Protein AF-A0A8E0WKT7-F1 (afdb_monomer_lite)

Organism: NCBI:txid1462938

Sequence (235 aa):
MLLDGYDEVAHLNMSNRNDFQDIIDEVSEYKNVIMSSRPNAVIEEMSSQFERKVENTGWDMEGIEKYINKNFENDKDKEFGVQLKSFLAVNNQIKEICEVPINTALICLVWEDKDIRDKFQKNNQEDFNISQLYNEVVIWLGKKYFQKFENERIVNITDGQILSTPELQFLQEIAFEALVNTGKLVTHQLIKAKLDDKNFKTLNIEKINKLGLLKAEGTGESIINLNHQFIHLTF

Secondary structure (DSSP, 8-state):
-EE--GGGTHHHHTTT-HHHHHHHHHHHTSS--EE---GGG--HHHHHT-S---------HHHHHHHHHHHT-STTTHHHHHHHHHHHHH-HHHHHHHTSHHHHHHHHHHHT-HHHHHHHHHS-TTT--HHHHHHHHHHHHHHHHHHHHS-GGGTT--HHHHHTSHHHHHHHHHHHHHHHHTTT-B-HHHHHHHHTSTTTTT--HHHHHTTSSEEE-SSSS-GGGS-EEESSTT-

Foldseek 3Di:
DEAEEVLLCLVVVVVPDVVVVVVVVVQLPDPDYHYDYDPVSQDPVNVVSDPDDDDDQADDPVRLLVVLCVLQVDPVRNVLSVVVNVLCVVQVQLVVVVSHPVSSVLCSVLSVPPVLVVVSVPDDSVPDDPVSSVLSSLLVLQVVLCPVPVHDPCPPQDSVNSCPDLLNVLVVVQQVVCCVPSVFKRALVNVVVSCPDPSNVPDDVVSSVSSVQKDFDDDDDDSSNTIIGGPDNVD

Radius of gyration: 21.04 Å; chains: 1; bounding box: 50×49×50 Å

Structure (mmCIF, N/CA/C/O backbone):
data_AF-A0A8E0WKT7-F1
#
_entry.id   AF-A0A8E0WKT7-F1
#
loop_
_atom_site.group_PDB
_atom_site.id
_atom_site.type_symbol
_atom_site.label_atom_id
_atom_site.label_alt_id
_atom_site.label_comp_id
_atom_site.label_asym_id
_atom_site.label_entity_id
_atom_site.label_seq_id
_atom_site.pdbx_PDB_ins_code
_atom_site.Cartn_x
_atom_site.Cartn_y
_atom_site.Cartn_z
_atom_site.occupancy
_atom_site.B_iso_or_equiv
_atom_site.auth_seq_id
_atom_site.auth_comp_id
_atom_site.auth_asym_id
_atom_site.auth_atom_id
_atom_site.pdbx_PDB_model_num
ATOM 1 N N . MET A 1 1 ? -10.432 -7.245 24.342 1.00 89.38 1 MET A N 1
ATOM 2 C CA . MET A 1 1 ? -10.244 -7.867 23.022 1.00 89.38 1 MET A CA 1
ATOM 3 C C . MET A 1 1 ? -10.008 -6.777 21.988 1.00 89.38 1 MET A C 1
ATOM 5 O O . MET A 1 1 ? -10.566 -5.697 22.147 1.00 89.38 1 MET A O 1
ATOM 9 N N . LEU A 1 2 ? -9.159 -7.035 20.992 1.00 92.00 2 LEU A N 1
ATOM 10 C CA . LEU A 1 2 ? -8.949 -6.150 19.846 1.00 92.00 2 LEU A CA 1
ATOM 11 C C . LEU A 1 2 ? -9.413 -6.897 18.593 1.00 92.00 2 LEU A C 1
ATOM 13 O O . LEU A 1 2 ? -8.890 -7.971 18.310 1.00 92.00 2 LEU A O 1
ATOM 17 N N . LEU A 1 3 ? -10.390 -6.335 17.892 1.00 91.00 3 LEU A N 1
ATOM 18 C CA . LEU A 1 3 ? -10.863 -6.798 16.595 1.00 91.00 3 LEU A CA 1
ATOM 19 C C . LEU A 1 3 ? -10.353 -5.824 15.535 1.00 91.00 3 LEU A C 1
ATOM 21 O O . LEU A 1 3 ? -10.640 -4.630 15.614 1.00 91.00 3 LEU A O 1
ATOM 25 N N . ASP A 1 4 ? -9.591 -6.320 14.569 1.00 90.75 4 ASP A N 1
ATOM 26 C CA . ASP A 1 4 ? -9.013 -5.494 13.512 1.00 90.75 4 ASP A CA 1
ATOM 27 C C . ASP A 1 4 ? -9.679 -5.813 12.169 1.00 90.75 4 ASP A C 1
ATOM 29 O O . ASP A 1 4 ? -9.693 -6.970 11.758 1.00 90.75 4 ASP A O 1
ATOM 33 N N . GLY A 1 5 ? -10.265 -4.807 11.516 1.00 89.06 5 GLY A N 1
ATOM 34 C CA . GLY A 1 5 ? -10.849 -4.934 10.179 1.00 89.06 5 GLY A CA 1
ATOM 35 C C . GLY A 1 5 ? -12.218 -5.619 10.133 1.00 89.06 5 GLY A C 1
ATOM 36 O O . GLY A 1 5 ? -12.432 -6.506 9.310 1.00 89.06 5 GLY A O 1
ATOM 37 N N . TYR A 1 6 ? -13.185 -5.206 10.963 1.00 89.62 6 TYR A N 1
ATOM 38 C CA . TYR A 1 6 ? -14.546 -5.778 10.932 1.00 89.62 6 TYR A CA 1
ATOM 39 C C . TYR A 1 6 ? -15.205 -5.712 9.541 1.00 89.62 6 TYR A C 1
ATOM 41 O O . TYR A 1 6 ? -15.952 -6.617 9.163 1.00 89.62 6 TYR A O 1
ATOM 49 N N . ASP A 1 7 ? -14.889 -4.695 8.731 1.00 86.19 7 ASP A N 1
ATOM 50 C CA . ASP A 1 7 ? -15.401 -4.569 7.363 1.00 86.19 7 ASP A CA 1
ATOM 51 C C . ASP A 1 7 ? -15.041 -5.744 6.442 1.00 86.19 7 ASP A C 1
ATOM 53 O O . ASP A 1 7 ? -15.718 -5.968 5.439 1.00 86.19 7 ASP A O 1
ATOM 57 N N . GLU A 1 8 ? -14.011 -6.518 6.780 1.00 82.50 8 GLU A N 1
ATOM 58 C CA . GLU A 1 8 ? -13.595 -7.701 6.020 1.00 82.50 8 GLU A CA 1
ATOM 59 C C . GLU A 1 8 ? -14.549 -8.883 6.198 1.00 82.50 8 GLU A C 1
ATOM 61 O O . GLU A 1 8 ? -14.690 -9.703 5.294 1.00 82.50 8 GLU A O 1
ATOM 66 N N . VAL A 1 9 ? -15.258 -8.937 7.326 1.00 82.50 9 VAL A N 1
ATOM 67 C CA . VAL A 1 9 ? -16.146 -10.049 7.704 1.00 82.50 9 VAL A CA 1
ATOM 68 C C . VAL A 1 9 ? -17.604 -9.628 7.875 1.00 82.50 9 VAL A C 1
ATOM 70 O O . VAL A 1 9 ? -18.470 -10.485 8.013 1.00 82.50 9 VAL A O 1
ATOM 73 N N . ALA A 1 10 ? -17.912 -8.330 7.794 1.00 81.38 10 ALA A N 1
ATOM 74 C CA . ALA A 1 10 ? -19.262 -7.793 7.989 1.00 81.38 10 ALA A CA 1
ATOM 75 C C . ALA A 1 10 ? -20.331 -8.459 7.098 1.00 81.38 10 ALA A C 1
ATOM 77 O O . ALA A 1 10 ? -21.470 -8.647 7.520 1.00 81.38 10 ALA A O 1
ATOM 78 N N . HIS A 1 11 ? -19.963 -8.878 5.883 1.00 77.88 11 HIS A N 1
ATOM 79 C CA . HIS A 1 11 ? -20.858 -9.576 4.956 1.00 77.88 11 HIS A CA 1
ATOM 80 C C . HIS A 1 11 ? -21.286 -10.971 5.450 1.00 77.88 11 HIS A C 1
ATOM 82 O O . HIS A 1 11 ? -22.361 -11.449 5.084 1.00 77.88 11 HIS A O 1
ATOM 88 N N . LEU A 1 12 ? -20.482 -11.619 6.300 1.00 76.56 12 LEU A N 1
ATOM 89 C CA . LEU A 1 12 ? -20.813 -12.921 6.883 1.00 76.56 12 LEU A CA 1
ATOM 90 C C . LEU A 1 12 ? -22.009 -12.813 7.829 1.00 76.56 12 LEU A C 1
ATOM 92 O O . LEU A 1 12 ? -22.841 -13.721 7.857 1.00 76.56 12 LEU A O 1
ATOM 96 N N . ASN A 1 13 ? -22.151 -11.666 8.497 1.00 66.50 13 ASN A N 1
ATOM 97 C CA . ASN A 1 13 ? -23.260 -11.377 9.399 1.00 66.50 13 ASN A CA 1
ATOM 98 C C . ASN A 1 13 ? -24.629 -11.384 8.682 1.00 66.50 13 ASN A C 1
ATOM 100 O O . ASN A 1 13 ? -25.653 -11.737 9.253 1.00 66.50 13 ASN A O 1
ATOM 104 N N . MET A 1 14 ? -24.654 -11.083 7.379 1.00 61.94 14 MET A N 1
ATOM 105 C CA . MET A 1 14 ? -25.886 -11.085 6.576 1.00 61.94 14 MET A CA 1
ATOM 106 C C . MET A 1 14 ? -26.269 -12.470 6.032 1.00 61.94 14 MET A C 1
ATOM 108 O O . MET A 1 14 ? -27.349 -12.636 5.468 1.00 61.94 14 MET A O 1
ATOM 112 N N . SER A 1 15 ? -25.387 -13.469 6.140 1.00 58.81 15 SER A N 1
ATOM 113 C CA . SER A 1 15 ? -25.484 -14.709 5.354 1.00 58.81 15 SER A CA 1
ATOM 114 C C . SER A 1 15 ? -26.175 -15.893 6.056 1.00 58.81 15 SER A C 1
ATOM 116 O O . SER A 1 15 ? -26.006 -17.034 5.631 1.00 58.81 15 SER A O 1
ATOM 118 N N . ASN A 1 16 ? -27.000 -15.650 7.087 1.00 55.06 16 ASN A N 1
ATOM 119 C CA . ASN A 1 16 ? -27.712 -16.680 7.877 1.00 55.06 16 ASN A CA 1
ATOM 120 C C . ASN A 1 16 ? -26.799 -17.793 8.442 1.00 55.06 16 ASN A C 1
ATOM 122 O O . ASN A 1 16 ? -27.262 -18.903 8.717 1.00 55.06 16 ASN A O 1
ATOM 126 N N . ARG A 1 17 ? -25.495 -17.533 8.600 1.00 61.53 17 ARG A N 1
ATOM 127 C CA . ARG A 1 17 ? -24.574 -18.462 9.263 1.00 61.53 17 ARG A CA 1
ATOM 128 C C . ARG A 1 17 ? -24.510 -18.126 10.747 1.00 61.53 17 ARG A C 1
ATOM 130 O O . ARG A 1 17 ? -23.857 -17.156 11.119 1.00 61.53 17 ARG A O 1
ATOM 137 N N . ASN A 1 18 ? -25.173 -18.941 11.562 1.00 66.00 18 ASN A N 1
ATOM 138 C CA . ASN A 1 18 ? -25.260 -18.747 13.012 1.00 66.00 18 ASN A CA 1
ATOM 139 C C . ASN A 1 18 ? -23.874 -18.644 13.678 1.00 66.00 18 ASN A C 1
ATOM 141 O O . ASN A 1 18 ? -23.681 -17.786 14.527 1.00 66.00 18 ASN A O 1
ATOM 145 N N . ASP A 1 19 ? -22.882 -19.399 13.194 1.00 77.69 19 ASP A N 1
ATOM 146 C CA . ASP A 1 19 ? -21.546 -19.463 13.798 1.00 77.69 19 ASP A CA 1
ATOM 147 C C . ASP A 1 19 ? -20.831 -18.099 13.911 1.00 77.69 19 ASP A C 1
ATOM 149 O O . ASP A 1 19 ? -20.091 -17.869 14.863 1.00 77.69 19 ASP A O 1
ATOM 153 N N . PHE A 1 20 ? -21.016 -17.181 12.949 1.00 80.94 20 PHE A N 1
ATOM 154 C CA . PHE A 1 20 ? -20.371 -15.859 13.018 1.00 80.94 20 PHE A CA 1
ATOM 155 C C . PHE A 1 20 ? -21.064 -14.943 14.029 1.00 80.94 20 PHE A C 1
ATOM 157 O O . PHE A 1 20 ? -20.391 -14.204 14.744 1.00 80.94 20 PHE A O 1
ATOM 164 N N . GLN A 1 21 ? -22.396 -15.006 14.099 1.00 79.31 21 GLN A N 1
ATOM 165 C CA . GLN A 1 21 ? -23.158 -14.254 15.090 1.00 79.31 21 GLN A CA 1
ATOM 166 C C . GLN A 1 21 ? -22.819 -14.739 16.502 1.00 79.31 21 GLN A C 1
ATOM 168 O O . GLN A 1 21 ? -22.559 -13.907 17.363 1.00 79.31 21 GLN A O 1
ATOM 173 N N . ASP A 1 22 ? -22.703 -16.055 16.702 1.00 84.44 22 ASP A N 1
ATOM 174 C CA . ASP A 1 22 ? -22.308 -16.643 17.985 1.00 84.44 22 ASP A CA 1
ATOM 175 C C . ASP A 1 22 ? -20.924 -16.135 18.436 1.00 84.44 22 ASP A C 1
ATOM 177 O O . ASP A 1 22 ? -20.742 -15.771 19.597 1.00 84.44 22 ASP A O 1
ATOM 181 N N . ILE A 1 23 ? -19.958 -16.036 17.509 1.00 86.19 23 ILE A N 1
ATOM 182 C CA . ILE A 1 23 ? -18.636 -15.457 17.800 1.00 86.19 23 ILE A CA 1
ATOM 183 C C . ILE A 1 23 ? -18.767 -13.990 18.209 1.00 86.19 23 ILE A C 1
ATOM 185 O O . ILE A 1 23 ? -18.163 -13.578 19.193 1.00 86.19 23 ILE A O 1
ATOM 189 N N . ILE A 1 24 ? -19.516 -13.183 17.457 1.00 85.00 24 ILE A N 1
ATOM 190 C CA . ILE A 1 24 ? -19.696 -11.763 17.781 1.00 85.00 24 ILE A CA 1
ATOM 191 C C . ILE A 1 24 ? -20.364 -11.593 19.147 1.00 85.00 24 ILE A C 1
ATOM 193 O O . ILE A 1 24 ? -19.915 -10.755 19.928 1.00 85.00 24 ILE A O 1
ATOM 197 N N . ASP A 1 25 ? -21.374 -12.403 19.455 1.00 85.44 25 ASP A N 1
ATOM 198 C CA . ASP A 1 25 ? -22.064 -12.383 20.743 1.00 85.44 25 ASP A CA 1
ATOM 199 C C . ASP A 1 25 ? -21.098 -12.727 21.886 1.00 85.44 25 ASP A C 1
ATOM 201 O O . ASP A 1 25 ? -21.034 -11.992 22.873 1.00 85.44 25 ASP A O 1
ATOM 205 N N . GLU A 1 26 ? -20.265 -13.761 21.722 1.00 88.06 26 GLU A N 1
ATOM 206 C CA . GLU A 1 26 ? -19.232 -14.130 22.701 1.00 88.06 26 GLU A CA 1
ATOM 207 C C . GLU A 1 26 ? -18.171 -13.026 22.859 1.00 88.06 26 GLU A C 1
ATOM 209 O O . GLU A 1 26 ? -17.750 -12.697 23.973 1.00 88.06 26 GLU A O 1
ATOM 214 N N . VAL A 1 27 ? -17.758 -12.386 21.759 1.00 88.25 27 VAL A N 1
ATOM 215 C CA . VAL A 1 27 ? -16.834 -11.245 21.811 1.00 88.25 27 VAL A CA 1
ATOM 216 C C . VAL A 1 27 ? -17.454 -10.059 22.558 1.00 88.25 27 VAL A C 1
ATOM 218 O O . VAL A 1 27 ? -16.756 -9.382 23.320 1.00 88.25 27 VAL A O 1
ATOM 221 N N . SER A 1 28 ? -18.754 -9.826 22.397 1.00 84.19 28 SER A N 1
ATOM 222 C CA . SER A 1 28 ? -19.483 -8.756 23.084 1.00 84.19 28 SER A CA 1
ATOM 223 C C . SER A 1 28 ? -19.598 -8.972 24.598 1.00 84.19 28 SER A C 1
ATOM 225 O O . SER A 1 28 ? -19.770 -8.000 25.336 1.00 84.19 28 SER A O 1
ATOM 227 N N . GLU A 1 29 ? -19.424 -10.200 25.100 1.00 88.44 29 GLU A N 1
ATOM 228 C CA . GLU A 1 29 ? -19.367 -10.464 26.547 1.00 88.44 29 GLU A CA 1
ATOM 229 C C . GLU A 1 29 ? -18.068 -9.959 27.204 1.00 88.44 29 GLU A C 1
ATOM 231 O O . GLU A 1 29 ? -17.996 -9.787 28.429 1.00 88.44 29 GLU A O 1
ATOM 236 N N . TYR A 1 30 ? -17.017 -9.680 26.422 1.00 91.56 30 TYR A N 1
ATOM 237 C CA . TYR A 1 30 ? -15.776 -9.151 26.978 1.00 91.56 30 TYR A CA 1
ATOM 238 C C . TYR A 1 30 ? -15.968 -7.726 27.498 1.00 91.56 30 TYR A C 1
ATOM 240 O O . TYR A 1 30 ? -16.363 -6.814 26.782 1.00 91.56 30 TYR A O 1
ATOM 248 N N . LYS A 1 31 ? -15.515 -7.490 28.735 1.00 90.75 31 LYS A N 1
ATOM 249 C CA . LYS A 1 31 ? -15.606 -6.182 29.410 1.00 90.75 31 LYS A CA 1
ATOM 250 C C . LYS A 1 31 ? -15.088 -4.997 28.582 1.00 90.75 31 LYS A C 1
ATOM 252 O O . LYS A 1 31 ? -15.590 -3.891 28.725 1.00 90.75 31 LYS A O 1
ATOM 257 N N . ASN A 1 32 ? -14.028 -5.206 27.803 1.00 93.75 32 ASN A N 1
ATOM 258 C CA . ASN A 1 32 ? -13.443 -4.169 26.959 1.00 93.75 32 ASN A CA 1
ATOM 259 C C . ASN A 1 32 ? -13.175 -4.746 25.570 1.00 93.75 32 ASN A C 1
ATOM 261 O O . ASN A 1 32 ? -12.303 -5.613 25.423 1.00 93.75 32 ASN A O 1
ATOM 265 N N . VAL A 1 33 ? -13.871 -4.226 24.564 1.00 93.62 33 VAL A N 1
ATOM 266 C CA . VAL A 1 33 ? -13.672 -4.549 23.149 1.00 93.62 33 VAL A CA 1
ATOM 267 C C . VAL A 1 33 ? -13.301 -3.271 22.409 1.00 93.62 33 VAL A C 1
ATOM 269 O O . VAL A 1 33 ? -13.956 -2.243 22.559 1.00 93.62 33 VAL A O 1
ATOM 272 N N . ILE A 1 34 ? -12.228 -3.332 21.627 1.00 94.62 34 ILE A N 1
ATOM 273 C CA . ILE A 1 34 ? -11.870 -2.297 20.657 1.00 94.62 34 ILE A CA 1
ATOM 274 C C . ILE A 1 34 ? -12.005 -2.935 19.285 1.00 94.62 34 ILE A C 1
ATOM 276 O O . ILE A 1 34 ? -11.426 -3.993 19.054 1.00 94.62 34 ILE A O 1
ATOM 280 N N . MET A 1 35 ? -12.760 -2.298 18.397 1.00 93.50 35 MET A N 1
ATOM 281 C CA . MET A 1 35 ? -12.988 -2.776 17.041 1.00 93.50 35 MET A CA 1
ATOM 282 C C . MET A 1 35 ? -12.618 -1.686 16.041 1.00 93.50 35 MET A C 1
ATOM 284 O O . MET A 1 35 ? -13.089 -0.554 16.163 1.00 93.50 35 MET A O 1
ATOM 288 N N . SER A 1 36 ? -11.781 -2.023 15.061 1.00 94.88 36 SER A N 1
ATOM 289 C CA . SER A 1 36 ? -11.526 -1.175 13.897 1.00 94.88 36 SER A CA 1
ATOM 290 C C . SER A 1 36 ? -12.411 -1.626 12.727 1.00 94.88 36 SER A C 1
ATOM 292 O O . SER A 1 36 ? -12.717 -2.810 12.567 1.00 94.88 36 SER A O 1
ATOM 294 N N . SER A 1 37 ? -12.871 -0.673 11.919 1.00 92.44 37 SER A N 1
ATOM 295 C CA . SER A 1 37 ? -13.662 -0.940 10.718 1.00 92.44 37 SER A CA 1
ATOM 296 C C . SER A 1 37 ? -13.609 0.257 9.783 1.00 92.44 37 SER A C 1
ATOM 298 O O . SER A 1 37 ? -13.512 1.401 10.236 1.00 92.44 37 SER A O 1
ATOM 300 N N . ARG A 1 38 ? -13.775 0.020 8.480 1.00 89.56 38 ARG A N 1
ATOM 301 C CA . ARG A 1 38 ? -14.131 1.098 7.546 1.00 89.56 38 ARG A CA 1
ATOM 302 C C . ARG A 1 38 ? -15.529 1.661 7.856 1.00 89.56 38 ARG A C 1
ATOM 304 O O . ARG A 1 38 ? -16.415 0.876 8.215 1.00 89.56 38 ARG A O 1
ATOM 311 N N . PRO A 1 39 ? -15.768 2.973 7.640 1.00 87.81 39 PRO A N 1
ATOM 312 C CA . PRO A 1 39 ? -17.049 3.615 7.956 1.00 87.81 39 PRO A CA 1
ATOM 313 C C . PRO A 1 39 ? -18.260 2.959 7.281 1.00 87.81 39 PRO A C 1
ATOM 315 O O . PRO A 1 39 ? -19.301 2.792 7.903 1.00 87.81 39 PRO A O 1
ATOM 318 N N . ASN A 1 40 ? -18.106 2.517 6.030 1.00 85.50 40 ASN A N 1
ATOM 319 C CA . ASN A 1 40 ? -19.215 2.007 5.216 1.00 85.50 40 ASN A CA 1
ATOM 320 C C . ASN A 1 40 ? -19.691 0.594 5.593 1.00 85.50 40 ASN A C 1
ATOM 322 O O . ASN A 1 40 ? -20.695 0.141 5.054 1.00 85.50 40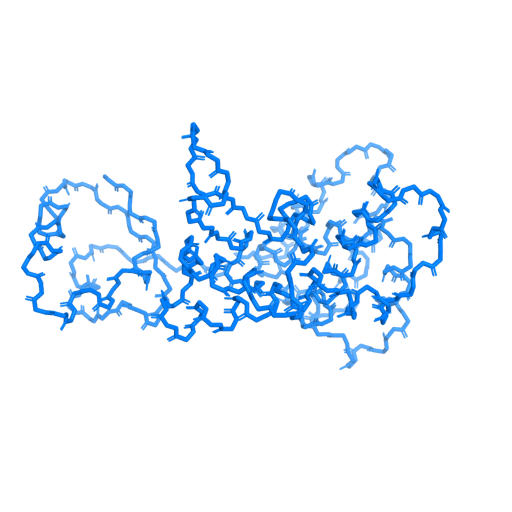 ASN A O 1
ATOM 326 N N . ALA A 1 41 ? -18.969 -0.121 6.459 1.00 85.75 41 ALA A N 1
ATOM 327 C CA . ALA A 1 41 ? -19.317 -1.494 6.830 1.00 85.75 41 ALA A CA 1
ATOM 328 C C . ALA A 1 41 ? -20.027 -1.605 8.185 1.00 85.75 41 ALA A C 1
ATOM 330 O O . ALA A 1 41 ? -20.586 -2.655 8.502 1.00 85.75 41 ALA A O 1
ATOM 331 N N . VAL A 1 42 ? -19.995 -0.547 9.000 1.00 85.62 42 VAL A N 1
ATOM 332 C CA . VAL A 1 42 ? -20.604 -0.563 10.332 1.00 85.62 42 VAL A CA 1
ATOM 333 C C . VAL A 1 42 ? -22.054 -0.107 10.222 1.00 85.62 42 VAL A C 1
ATOM 335 O O . VAL A 1 42 ? -22.329 1.077 10.045 1.00 85.62 42 VAL A O 1
ATOM 338 N N . ILE A 1 43 ? -22.981 -1.053 10.352 1.00 85.75 43 ILE A N 1
ATOM 339 C CA . ILE A 1 43 ? -24.417 -0.766 10.460 1.00 85.75 43 ILE A CA 1
ATOM 340 C C . ILE A 1 43 ? -24.766 -0.190 11.838 1.00 85.75 43 ILE A C 1
ATOM 342 O O . ILE A 1 43 ? -24.013 -0.347 12.806 1.00 85.75 43 ILE A O 1
ATOM 346 N N . GLU A 1 44 ? -25.913 0.481 11.933 1.00 85.94 44 GLU A N 1
ATOM 347 C CA . GLU A 1 44 ? -26.337 1.170 13.154 1.00 85.94 44 GLU A CA 1
ATOM 348 C C . GLU A 1 44 ? -26.478 0.211 14.344 1.00 85.94 44 GLU A C 1
ATOM 350 O O . GLU A 1 44 ? -26.013 0.552 15.437 1.00 85.94 44 GLU A O 1
ATOM 355 N N . GLU A 1 45 ? -27.003 -1.007 14.138 1.00 85.12 45 GLU A N 1
ATOM 356 C CA . GLU A 1 45 ? -27.143 -1.986 15.223 1.00 85.12 45 GLU A CA 1
ATOM 357 C C . GLU A 1 45 ? -25.784 -2.343 15.832 1.00 85.12 45 GLU A C 1
ATOM 359 O O . GLU A 1 45 ? -25.622 -2.287 17.050 1.00 85.12 45 GLU A O 1
ATOM 364 N N . MET A 1 46 ? -24.781 -2.627 14.996 1.00 85.88 46 MET A N 1
ATOM 365 C CA . MET A 1 46 ? -23.414 -2.904 15.448 1.00 85.88 46 MET A CA 1
ATOM 366 C C . MET A 1 46 ? -22.802 -1.685 16.149 1.00 85.88 46 MET A C 1
ATOM 368 O O . MET A 1 46 ? -22.232 -1.792 17.231 1.00 85.88 46 MET A O 1
ATOM 372 N N . SER A 1 47 ? -22.966 -0.495 15.563 1.00 87.56 47 SER A N 1
ATOM 373 C CA . SER A 1 47 ? -22.446 0.757 16.123 1.00 87.56 47 SER A CA 1
ATOM 374 C C . SER A 1 47 ? -23.024 1.072 17.507 1.00 87.56 47 SER A C 1
ATOM 376 O O . SER A 1 47 ? -22.351 1.689 18.334 1.00 87.56 47 SER A O 1
ATOM 378 N N . SER A 1 48 ? -24.277 0.682 17.761 1.00 88.62 48 SER A N 1
ATOM 379 C CA . SER A 1 48 ? -24.983 0.948 19.020 1.00 88.62 48 SER A CA 1
ATOM 380 C C . SER A 1 48 ? -24.473 0.121 20.207 1.00 88.62 48 SER A C 1
ATOM 382 O O . SER A 1 48 ? -24.689 0.513 21.352 1.00 88.62 48 SER A O 1
ATOM 384 N N . GLN A 1 49 ? -23.745 -0.970 19.948 1.00 88.12 49 GLN A N 1
ATOM 385 C CA . GLN A 1 49 ? -23.174 -1.839 20.985 1.00 88.12 49 GLN A CA 1
ATOM 386 C C . GLN A 1 49 ? -21.940 -1.227 21.667 1.00 88.12 49 GLN A C 1
ATOM 388 O O . GLN A 1 49 ? -21.540 -1.667 22.743 1.00 88.12 49 GLN A O 1
ATOM 393 N N . PHE A 1 50 ? -21.333 -0.197 21.068 1.00 91.06 50 PHE A N 1
ATOM 394 C CA . PHE A 1 50 ? -20.114 0.424 21.579 1.00 91.06 50 PHE A CA 1
ATOM 395 C C . PHE A 1 50 ? -20.414 1.723 22.331 1.00 91.06 50 PHE A C 1
ATOM 397 O O . PHE A 1 50 ? -20.991 2.660 21.781 1.00 91.06 50 PHE A O 1
ATOM 404 N N . GLU A 1 51 ? -19.930 1.817 23.576 1.00 94.25 51 GLU A N 1
ATOM 405 C CA . GLU A 1 51 ? -20.038 3.028 24.409 1.00 94.25 51 GLU A CA 1
ATOM 406 C C . GLU A 1 51 ? -19.340 4.238 23.764 1.00 94.25 51 GLU A C 1
ATOM 408 O O . GLU A 1 51 ? -19.762 5.383 23.929 1.00 94.25 51 GLU A O 1
ATOM 413 N N . ARG A 1 52 ? -18.244 3.995 23.035 1.00 94.12 52 ARG A N 1
ATOM 414 C CA . ARG A 1 52 ? -17.398 5.041 22.457 1.00 94.12 52 ARG A CA 1
ATOM 415 C C . ARG A 1 52 ? -17.134 4.781 20.989 1.00 94.12 52 ARG A C 1
ATOM 417 O O . ARG A 1 52 ? -16.845 3.659 20.588 1.00 94.12 52 ARG A O 1
ATOM 424 N N . LYS A 1 53 ? -17.162 5.863 20.216 1.00 94.19 53 LYS A N 1
ATOM 425 C CA . LYS A 1 53 ? -16.868 5.879 18.785 1.00 94.19 53 LYS A CA 1
ATOM 426 C C . LYS A 1 53 ? -15.737 6.866 18.566 1.00 94.19 53 LYS A C 1
ATOM 428 O O . LYS A 1 53 ? -15.824 8.011 19.004 1.00 94.19 53 LYS A O 1
ATOM 433 N N . VAL A 1 54 ? -14.663 6.394 17.953 1.00 94.75 54 VAL A N 1
ATOM 434 C CA . VAL A 1 54 ? -13.483 7.201 17.651 1.00 94.75 54 VAL A CA 1
ATOM 435 C C . VAL A 1 54 ? -13.247 7.098 16.160 1.00 94.75 54 VAL A C 1
ATOM 437 O O . VAL A 1 54 ? -13.139 5.997 15.625 1.00 94.75 54 VAL A O 1
ATOM 440 N N . GLU A 1 55 ? -13.178 8.244 15.502 1.00 93.38 55 GLU A N 1
ATOM 441 C CA . GLU A 1 55 ? -12.820 8.330 14.096 1.00 93.38 55 GLU A CA 1
ATOM 442 C C . GLU A 1 55 ? -11.327 8.636 13.976 1.00 93.38 55 GLU A C 1
ATOM 444 O O . GLU A 1 55 ? -10.811 9.540 14.634 1.00 93.38 55 GLU A O 1
ATOM 449 N N . ASN A 1 56 ? -10.627 7.863 13.147 1.00 92.44 56 ASN A N 1
ATOM 450 C CA . ASN A 1 56 ? -9.253 8.166 12.775 1.00 92.44 56 ASN A CA 1
ATOM 451 C C . ASN A 1 56 ? -9.269 9.035 11.515 1.00 92.44 56 ASN A C 1
ATOM 453 O O . ASN A 1 56 ? -9.500 8.529 10.419 1.00 92.44 56 ASN A O 1
ATOM 457 N N . THR A 1 57 ? -9.008 10.328 11.683 1.00 92.12 57 THR A N 1
ATOM 458 C CA . THR A 1 57 ? -9.009 11.318 10.597 1.00 92.12 57 THR A CA 1
ATOM 459 C C . THR A 1 57 ? -7.657 11.445 9.889 1.00 92.12 57 THR A C 1
ATOM 461 O O . THR A 1 57 ? -7.490 12.332 9.063 1.00 92.12 57 THR A O 1
ATOM 464 N N . GLY A 1 58 ? -6.682 10.585 10.205 1.00 94.12 58 GLY A N 1
ATOM 465 C CA . GLY A 1 58 ? -5.341 10.653 9.632 1.00 94.12 58 GLY A CA 1
ATOM 466 C C . GLY A 1 58 ? -4.409 11.601 10.386 1.00 94.12 58 GLY A C 1
ATOM 467 O O . GLY A 1 58 ? -4.527 11.792 11.598 1.00 94.12 58 GLY A O 1
ATOM 468 N N . TRP A 1 59 ? -3.412 12.122 9.681 1.00 94.94 59 TRP A N 1
ATOM 469 C CA . TRP A 1 59 ? -2.392 13.007 10.224 1.00 94.94 59 TRP A CA 1
ATOM 470 C C . TRP A 1 59 ? -2.737 14.463 9.981 1.00 94.94 59 TRP A C 1
ATOM 472 O O . TRP A 1 59 ? -3.170 14.844 8.899 1.00 94.94 59 TRP A O 1
ATOM 482 N N . ASP A 1 60 ? -2.442 15.283 10.980 1.00 94.81 60 ASP A N 1
ATOM 483 C CA . ASP A 1 60 ? -2.292 16.711 10.779 1.00 94.81 60 ASP A CA 1
ATOM 484 C C . ASP A 1 60 ? -0.899 17.036 10.210 1.00 94.81 60 ASP A C 1
ATOM 486 O O . ASP A 1 60 ? -0.034 16.174 10.013 1.00 94.81 60 ASP A O 1
ATOM 4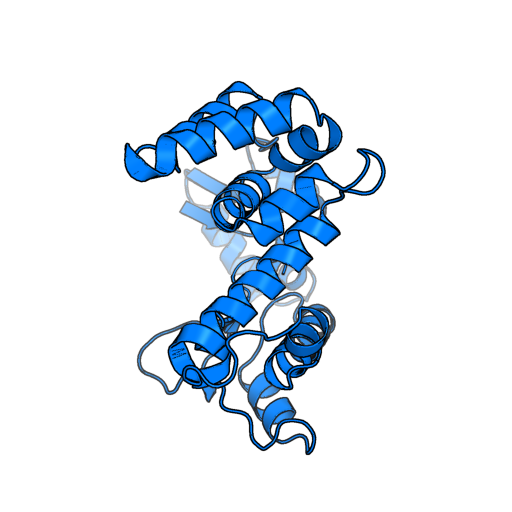90 N N . MET A 1 61 ? -0.667 18.322 9.944 1.00 92.12 61 MET A N 1
ATOM 491 C CA . MET A 1 61 ? 0.603 18.797 9.391 1.00 92.12 61 MET A CA 1
ATOM 492 C C . MET A 1 61 ? 1.800 18.441 10.280 1.00 92.12 61 MET A C 1
ATOM 494 O O . MET A 1 61 ? 2.851 18.057 9.766 1.00 92.12 61 MET A O 1
ATOM 498 N N . GLU A 1 62 ? 1.642 18.537 11.602 1.00 95.75 62 GLU A N 1
ATOM 499 C CA . GLU A 1 62 ? 2.698 18.178 12.549 1.00 95.75 62 GLU A CA 1
ATOM 500 C C . GLU A 1 62 ? 2.999 16.673 12.489 1.00 95.75 62 GLU A C 1
ATOM 502 O O . GLU A 1 62 ? 4.166 16.274 12.472 1.00 95.75 62 GLU A O 1
ATOM 507 N N . GLY A 1 63 ? 1.966 15.833 12.387 1.00 96.56 63 GLY A N 1
ATOM 508 C CA . GLY A 1 63 ? 2.075 14.388 12.214 1.00 96.56 63 GLY A CA 1
ATOM 509 C C . GLY A 1 63 ? 2.841 13.998 10.951 1.00 96.56 63 GLY A C 1
ATOM 510 O O . GLY A 1 63 ? 3.767 13.183 11.034 1.00 96.56 63 GLY A O 1
ATOM 511 N N . ILE A 1 64 ? 2.527 14.632 9.815 1.00 97.19 64 ILE A N 1
ATOM 512 C CA . ILE A 1 64 ? 3.249 14.447 8.544 1.00 97.19 64 ILE A CA 1
ATOM 513 C C . ILE A 1 64 ? 4.725 14.803 8.707 1.00 97.19 64 ILE A C 1
ATOM 515 O O . ILE A 1 64 ? 5.600 13.982 8.417 1.00 97.19 64 ILE A O 1
ATOM 519 N N . GLU A 1 65 ? 5.030 15.995 9.221 1.00 96.75 65 GLU A N 1
ATOM 520 C CA . GLU A 1 65 ? 6.419 16.424 9.400 1.00 96.75 65 GLU A CA 1
ATOM 521 C C . GLU A 1 65 ? 7.187 15.517 10.362 1.00 96.75 65 GLU A C 1
ATOM 523 O O . GLU A 1 65 ? 8.339 15.154 10.096 1.00 96.75 65 GLU A O 1
ATOM 528 N N . LYS A 1 66 ? 6.553 15.115 11.468 1.00 97.31 66 LYS A N 1
ATOM 529 C CA . LYS A 1 66 ? 7.140 14.213 12.459 1.00 97.31 66 LYS A CA 1
ATOM 530 C C . LYS A 1 66 ? 7.472 12.858 11.851 1.00 97.31 66 LYS A C 1
ATOM 532 O O . LYS A 1 66 ? 8.551 12.329 12.124 1.00 97.31 66 LYS A O 1
ATOM 537 N N . TYR A 1 67 ? 6.585 12.307 11.027 1.00 97.69 67 TYR A N 1
ATOM 538 C CA . TYR A 1 67 ? 6.863 11.049 10.349 1.00 97.69 67 TYR A CA 1
ATOM 539 C C . TYR A 1 67 ? 7.987 11.188 9.327 1.00 97.69 67 TYR A C 1
ATOM 541 O O . TYR A 1 67 ? 8.900 10.371 9.348 1.00 97.69 67 TYR A O 1
ATOM 549 N N . ILE A 1 68 ? 7.977 12.231 8.488 1.00 97.69 68 ILE A N 1
ATOM 550 C CA . ILE A 1 68 ? 9.044 12.464 7.499 1.00 97.69 68 ILE A CA 1
ATOM 551 C C . ILE A 1 68 ? 10.402 12.577 8.200 1.00 97.69 68 ILE A C 1
ATOM 553 O O . ILE A 1 68 ? 11.368 11.936 7.790 1.00 97.69 68 ILE A O 1
ATOM 557 N N . ASN A 1 69 ? 10.476 13.344 9.292 1.00 96.56 69 ASN A N 1
ATOM 558 C CA . ASN A 1 69 ? 11.706 13.485 10.073 1.00 96.56 69 ASN A CA 1
ATOM 559 C C . ASN A 1 69 ? 12.177 12.146 10.653 1.00 96.56 69 ASN A C 1
ATOM 561 O O . ASN A 1 69 ? 13.375 11.885 10.669 1.00 96.56 69 ASN A O 1
ATOM 565 N N . LYS A 1 70 ? 11.245 11.307 11.122 1.00 96.56 70 LYS A N 1
ATOM 566 C CA . LYS A 1 70 ? 11.560 9.974 11.643 1.00 96.56 70 LYS A CA 1
ATOM 567 C C . LYS A 1 70 ? 12.004 9.015 10.535 1.00 96.56 70 LYS A C 1
ATOM 569 O O . LYS A 1 70 ? 12.936 8.251 10.739 1.00 96.56 70 LYS A O 1
ATOM 574 N N . ASN A 1 71 ? 11.358 9.049 9.370 1.00 96.31 71 ASN A N 1
ATOM 575 C CA . ASN A 1 71 ? 11.708 8.193 8.237 1.00 96.31 71 ASN A CA 1
ATOM 576 C C . ASN A 1 71 ? 13.120 8.498 7.712 1.00 96.31 71 ASN A C 1
ATOM 578 O O . ASN A 1 71 ? 13.857 7.586 7.358 1.00 96.31 71 ASN A O 1
ATOM 582 N N . PHE A 1 72 ? 13.506 9.776 7.710 1.00 96.56 72 PHE A N 1
ATOM 583 C CA . PHE A 1 72 ? 14.812 10.255 7.253 1.00 96.56 72 PHE A CA 1
ATOM 584 C C . PHE A 1 72 ? 15.712 10.706 8.414 1.00 96.56 72 PHE A C 1
ATOM 586 O O . PHE A 1 72 ? 16.411 11.716 8.316 1.00 96.56 72 PHE A O 1
ATOM 593 N N . GLU A 1 73 ? 15.678 9.982 9.537 1.00 93.50 73 GLU A N 1
ATOM 594 C CA . GLU A 1 73 ? 16.427 10.356 10.747 1.00 93.50 73 GLU A CA 1
ATOM 595 C C . GLU A 1 73 ? 17.949 10.207 10.591 1.00 93.50 73 GLU A C 1
ATOM 597 O O . GLU A 1 73 ? 18.713 10.910 11.253 1.00 93.50 73 GLU A O 1
ATOM 602 N N . ASN A 1 74 ? 18.395 9.322 9.694 1.00 91.94 74 ASN A N 1
ATOM 603 C CA . ASN A 1 74 ? 19.811 9.107 9.411 1.00 91.94 74 ASN A CA 1
ATOM 604 C C . ASN A 1 74 ? 20.418 10.315 8.685 1.00 91.94 74 ASN A C 1
ATOM 606 O O . ASN A 1 74 ? 19.858 10.801 7.703 1.00 91.94 74 ASN A O 1
ATOM 610 N N . ASP A 1 75 ? 21.629 10.726 9.075 1.00 83.69 75 ASP A N 1
ATOM 611 C CA . ASP A 1 75 ? 22.302 11.898 8.489 1.00 83.69 75 ASP A CA 1
ATOM 612 C C . ASP A 1 75 ? 22.446 11.828 6.960 1.00 83.69 75 ASP A C 1
ATOM 614 O O . ASP A 1 75 ? 22.326 12.848 6.285 1.00 83.69 75 ASP A O 1
ATOM 618 N N . LYS A 1 76 ? 22.649 10.625 6.406 1.00 89.75 76 LYS A N 1
ATOM 619 C CA . LYS A 1 76 ? 22.758 10.394 4.956 1.00 89.75 76 LYS A CA 1
ATOM 620 C C . LYS A 1 76 ? 21.455 10.639 4.180 1.00 89.75 76 LYS A C 1
ATOM 622 O O . LYS A 1 76 ? 21.524 10.949 2.997 1.00 89.75 76 LYS A O 1
ATOM 627 N N . ASP A 1 77 ? 20.302 10.531 4.840 1.00 90.69 77 ASP A N 1
ATOM 628 C CA . ASP A 1 77 ? 18.981 10.611 4.204 1.00 90.69 77 ASP A CA 1
ATOM 629 C C . ASP A 1 77 ? 18.236 11.899 4.605 1.00 90.69 77 ASP A C 1
ATOM 631 O O . ASP A 1 77 ? 17.222 12.262 4.012 1.00 90.69 77 ASP A O 1
ATOM 635 N N . LYS A 1 78 ? 18.761 12.641 5.587 1.00 93.12 78 LYS A N 1
ATOM 636 C CA . LYS A 1 78 ? 18.153 13.852 6.156 1.00 93.12 78 LYS A CA 1
ATOM 637 C C . LYS A 1 78 ? 17.823 14.921 5.114 1.00 93.12 78 LYS A C 1
ATOM 639 O O . LYS A 1 78 ? 16.823 15.628 5.250 1.00 93.12 78 LYS A O 1
ATOM 644 N N . GLU A 1 79 ? 18.639 15.038 4.066 1.00 94.75 79 GLU A N 1
ATOM 645 C CA . GLU A 1 79 ? 18.385 15.967 2.961 1.00 94.75 79 GLU A CA 1
ATOM 646 C C . GLU A 1 79 ? 17.090 15.619 2.210 1.00 94.75 79 GLU A C 1
ATOM 648 O O . GLU A 1 79 ? 16.313 16.520 1.893 1.00 94.75 79 GLU A O 1
ATOM 653 N N . PHE A 1 80 ? 16.791 14.330 2.011 1.00 96.00 80 PHE A N 1
ATOM 654 C CA . PHE A 1 80 ? 15.539 13.886 1.392 1.00 96.00 80 PHE A CA 1
ATOM 655 C C . PHE A 1 80 ? 14.324 14.328 2.204 1.00 96.00 80 PHE A C 1
ATOM 657 O O . PHE A 1 80 ? 13.362 14.841 1.631 1.00 96.00 80 PHE A O 1
ATOM 664 N N . GLY A 1 81 ? 14.396 14.228 3.534 1.00 96.12 81 GLY A N 1
ATOM 665 C CA . GLY A 1 81 ? 13.341 14.714 4.422 1.00 96.12 81 GLY A CA 1
ATOM 666 C C . GLY A 1 81 ? 13.132 16.228 4.336 1.00 96.12 81 GLY A C 1
ATOM 667 O O . GLY A 1 81 ? 11.993 16.696 4.334 1.00 96.12 81 GLY A O 1
ATOM 668 N N . VAL A 1 82 ? 14.209 17.013 4.220 1.00 95.50 82 VAL A N 1
ATOM 669 C CA . VAL A 1 82 ? 14.110 18.469 4.006 1.00 95.50 82 VAL A CA 1
ATOM 670 C C . VAL A 1 82 ? 13.462 18.772 2.655 1.00 95.50 82 VAL A C 1
ATOM 672 O O . VAL A 1 82 ? 12.497 19.533 2.606 1.00 95.50 82 VAL A O 1
ATOM 675 N N . GLN A 1 83 ? 13.937 18.137 1.580 1.00 95.44 83 GLN A N 1
ATOM 676 C CA . GLN A 1 83 ? 13.407 18.330 0.228 1.00 95.44 83 GLN A CA 1
ATOM 677 C C . GLN A 1 83 ? 11.924 17.949 0.127 1.00 95.44 83 GLN A C 1
ATOM 679 O O . GLN A 1 83 ? 11.147 18.700 -0.461 1.00 95.44 83 GLN A O 1
ATOM 684 N N . LEU A 1 84 ? 11.516 16.822 0.724 1.00 95.69 84 LEU A N 1
ATOM 685 C CA . LEU A 1 84 ? 10.122 16.375 0.723 1.00 95.69 84 LEU A CA 1
ATOM 686 C C . LEU A 1 84 ? 9.220 17.373 1.451 1.00 95.69 84 LEU A C 1
ATOM 688 O O . LEU A 1 84 ? 8.175 17.747 0.927 1.00 95.69 84 LEU A O 1
ATOM 692 N N . LYS A 1 85 ? 9.630 17.870 2.624 1.00 95.31 85 LYS A N 1
ATOM 693 C CA . LYS A 1 85 ? 8.850 18.892 3.341 1.00 95.31 85 LYS A CA 1
ATOM 694 C C . LYS A 1 85 ? 8.724 20.183 2.538 1.00 95.31 85 LYS A C 1
ATOM 696 O O . LYS A 1 85 ? 7.628 20.728 2.444 1.00 95.31 85 LYS A O 1
ATOM 701 N N . SER A 1 86 ? 9.812 20.652 1.921 1.00 93.81 86 SER A N 1
ATOM 702 C CA . SER A 1 86 ? 9.770 21.826 1.039 1.00 93.81 86 SER A CA 1
ATOM 703 C C . SER A 1 86 ? 8.842 21.613 -0.157 1.00 93.81 86 SER A C 1
ATOM 705 O O . SER A 1 86 ? 8.104 22.523 -0.523 1.00 93.81 86 SER A O 1
ATOM 707 N N . PHE A 1 87 ? 8.832 20.408 -0.729 1.00 91.75 87 PHE A N 1
ATOM 708 C CA . PHE A 1 87 ? 7.907 20.039 -1.794 1.00 91.75 87 PHE A CA 1
ATOM 709 C C . PHE A 1 87 ? 6.448 20.048 -1.317 1.00 91.75 87 PHE A C 1
ATOM 711 O O . PHE A 1 87 ? 5.610 20.677 -1.957 1.00 91.75 87 PHE A O 1
ATOM 718 N N . LEU A 1 88 ? 6.126 19.427 -0.181 1.00 92.31 88 LEU A N 1
ATOM 719 C CA . LEU A 1 88 ? 4.754 19.408 0.346 1.00 92.31 88 LEU A CA 1
ATOM 720 C C . LEU A 1 88 ? 4.261 20.802 0.764 1.00 92.31 88 LEU A C 1
ATOM 722 O O . LEU A 1 88 ? 3.071 21.082 0.666 1.00 92.31 88 LEU A O 1
ATOM 726 N N . ALA A 1 89 ? 5.160 21.697 1.187 1.00 91.19 89 ALA A N 1
ATOM 727 C CA . ALA A 1 89 ? 4.810 23.066 1.566 1.00 91.19 89 ALA A CA 1
ATOM 728 C C . ALA A 1 89 ? 4.287 23.911 0.394 1.00 91.19 89 ALA A C 1
ATOM 730 O O . ALA A 1 89 ? 3.523 24.848 0.621 1.00 91.19 89 ALA A O 1
ATOM 731 N N . VAL A 1 90 ? 4.695 23.595 -0.839 1.00 88.69 90 VAL A N 1
ATOM 732 C CA . VAL A 1 90 ? 4.236 24.304 -2.042 1.00 88.69 90 VAL A CA 1
ATOM 733 C C . VAL A 1 90 ? 3.186 23.522 -2.830 1.00 88.69 90 VAL A C 1
ATOM 735 O O . VAL A 1 90 ? 2.534 24.116 -3.678 1.00 88.69 90 VAL A O 1
ATOM 738 N N . ASN A 1 91 ? 2.969 22.233 -2.536 1.00 87.25 91 ASN A N 1
ATOM 739 C CA . ASN A 1 91 ? 2.035 21.350 -3.246 1.00 87.25 91 ASN A CA 1
ATOM 740 C C . ASN A 1 91 ? 0.900 20.862 -2.325 1.00 87.25 91 ASN A C 1
ATOM 742 O O . ASN A 1 91 ? 0.907 19.719 -1.859 1.00 87.25 91 ASN A O 1
ATOM 746 N N . ASN A 1 92 ? -0.092 21.726 -2.081 1.00 86.38 92 ASN A N 1
ATOM 747 C CA . ASN A 1 92 ? -1.171 21.479 -1.111 1.00 86.38 92 ASN A CA 1
ATOM 748 C C . ASN A 1 92 ? -1.987 20.211 -1.393 1.00 86.38 92 ASN A C 1
ATOM 750 O O . ASN A 1 92 ? -2.230 19.444 -0.472 1.00 86.38 92 ASN A O 1
ATOM 754 N N . GLN A 1 93 ? -2.334 19.931 -2.651 1.00 84.44 93 GLN A N 1
ATOM 755 C CA . GLN A 1 93 ? -3.090 18.722 -3.009 1.00 84.44 93 GLN A CA 1
ATOM 756 C C . GLN A 1 93 ? -2.376 17.433 -2.566 1.00 84.44 93 GLN A C 1
ATOM 758 O O . GLN A 1 93 ? -2.992 16.444 -2.183 1.00 84.44 93 GLN A O 1
ATOM 763 N N . ILE A 1 94 ? -1.047 17.438 -2.599 1.00 86.31 94 ILE A N 1
ATOM 764 C CA . ILE A 1 94 ? -0.227 16.258 -2.293 1.00 86.31 94 ILE A CA 1
ATOM 765 C C . ILE A 1 94 ? -0.010 16.142 -0.804 1.00 86.31 94 ILE A C 1
ATOM 767 O O . ILE A 1 94 ? -0.000 15.049 -0.245 1.00 86.31 94 ILE A O 1
ATOM 771 N N . LYS A 1 95 ? 0.103 17.296 -0.158 1.00 89.75 95 LYS A N 1
ATOM 772 C CA . LYS A 1 95 ? 0.064 17.402 1.286 1.00 89.75 95 LYS A CA 1
ATOM 773 C C . LYS A 1 95 ? -1.247 16.844 1.852 1.00 89.75 95 LYS A C 1
ATOM 775 O O . LYS A 1 95 ? -1.173 16.069 2.796 1.00 89.75 95 LYS A O 1
ATOM 780 N N . GLU A 1 96 ? -2.393 17.148 1.242 1.00 90.69 96 GLU A N 1
ATOM 781 C CA . GLU A 1 96 ? -3.701 16.581 1.614 1.00 90.69 96 GLU A CA 1
ATOM 782 C C . GLU A 1 96 ? -3.733 15.056 1.419 1.00 90.69 96 GLU A C 1
ATOM 784 O O . GLU A 1 96 ? -4.156 14.318 2.303 1.00 90.69 96 GLU A O 1
ATOM 789 N N . ILE A 1 97 ? -3.190 14.538 0.309 1.00 90.69 97 ILE A N 1
ATOM 790 C CA . ILE A 1 97 ? -3.061 13.083 0.094 1.00 90.69 97 ILE A CA 1
ATOM 791 C C . ILE A 1 97 ? -2.240 12.414 1.215 1.00 90.69 97 ILE A C 1
ATOM 793 O O . ILE A 1 97 ? -2.555 11.289 1.617 1.00 90.69 97 ILE A O 1
ATOM 797 N N . CYS A 1 98 ? -1.207 13.093 1.719 1.00 94.12 98 CYS A N 1
ATOM 798 C CA . CYS A 1 98 ? -0.338 12.632 2.803 1.00 94.12 98 CYS A CA 1
ATOM 799 C C . CYS A 1 98 ? -0.996 12.663 4.196 1.00 94.12 98 CYS A C 1
ATOM 801 O O . CYS A 1 98 ? -0.485 12.016 5.111 1.00 94.12 98 CYS A O 1
ATOM 803 N N . GLU A 1 99 ? -2.147 13.316 4.377 1.00 95.12 99 GLU A N 1
ATOM 804 C CA . GLU A 1 99 ? -2.916 13.198 5.629 1.00 95.12 99 GLU A CA 1
ATOM 805 C C . GLU A 1 99 ? -3.314 11.738 5.892 1.00 95.12 99 GLU A C 1
ATOM 807 O O . GLU A 1 99 ? -3.424 11.301 7.037 1.00 95.12 99 GLU A O 1
ATOM 812 N N . VAL A 1 100 ? -3.427 10.923 4.840 1.00 94.62 100 VAL A N 1
ATOM 813 C CA . VAL A 1 100 ? -3.560 9.474 4.976 1.00 94.62 100 VAL A CA 1
ATOM 814 C C . VAL A 1 100 ? -2.183 8.849 5.289 1.00 94.62 100 VAL A C 1
ATOM 816 O O . VAL A 1 100 ? -1.284 8.891 4.443 1.00 94.62 100 VAL A O 1
ATOM 819 N N . PRO A 1 101 ? -2.002 8.173 6.445 1.00 95.19 101 PRO A N 1
ATOM 820 C CA . PRO A 1 101 ? -0.692 7.696 6.910 1.00 95.19 101 PRO A CA 1
ATOM 821 C C . PRO A 1 101 ? 0.065 6.802 5.918 1.00 95.19 101 PRO A C 1
ATOM 823 O O . PRO A 1 101 ? 1.277 6.942 5.747 1.00 95.19 101 PRO A O 1
ATOM 826 N N . ILE A 1 102 ? -0.644 5.889 5.238 1.00 94.50 102 ILE A N 1
ATOM 827 C CA . ILE A 1 102 ? -0.026 5.000 4.246 1.00 94.50 102 ILE A CA 1
ATOM 828 C C . ILE A 1 102 ? 0.533 5.796 3.065 1.00 94.50 102 ILE A C 1
ATOM 830 O O . ILE A 1 102 ? 1.627 5.497 2.601 1.00 94.50 102 ILE A O 1
ATOM 834 N N . ASN A 1 103 ? -0.141 6.860 2.628 1.00 95.19 103 ASN A N 1
ATOM 835 C CA . ASN A 1 103 ? 0.340 7.678 1.520 1.00 95.19 103 ASN A CA 1
ATOM 836 C C . ASN A 1 103 ? 1.608 8.446 1.909 1.00 95.19 103 ASN A C 1
ATOM 838 O O . ASN A 1 103 ? 2.523 8.530 1.091 1.00 95.19 103 ASN A O 1
ATOM 842 N N . THR A 1 104 ? 1.720 8.926 3.157 1.00 95.88 104 THR A N 1
ATOM 843 C CA . THR A 1 104 ? 2.993 9.513 3.605 1.00 95.88 104 THR A CA 1
ATOM 844 C C . THR A 1 104 ? 4.113 8.473 3.647 1.00 95.88 104 THR A C 1
ATOM 846 O O . THR A 1 104 ? 5.228 8.746 3.210 1.00 95.88 104 THR A O 1
ATOM 849 N N . ALA A 1 105 ? 3.835 7.255 4.117 1.00 95.75 105 ALA A N 1
ATOM 850 C CA . ALA A 1 105 ? 4.829 6.183 4.086 1.00 95.75 105 ALA A CA 1
ATOM 851 C C . ALA A 1 105 ? 5.289 5.872 2.650 1.00 95.75 105 ALA A C 1
ATOM 853 O O . ALA A 1 105 ? 6.486 5.744 2.394 1.00 95.75 105 ALA A O 1
ATOM 854 N N . LEU A 1 106 ? 4.347 5.804 1.704 1.00 95.44 106 LEU A N 1
ATOM 855 C CA . LEU A 1 106 ? 4.623 5.529 0.296 1.00 95.44 106 LEU A CA 1
ATOM 856 C C . LEU A 1 106 ? 5.421 6.645 -0.376 1.00 95.44 106 LEU A C 1
ATOM 858 O O . LEU A 1 106 ? 6.388 6.343 -1.071 1.00 95.44 106 LEU A O 1
ATOM 862 N N . ILE A 1 107 ? 5.066 7.918 -0.161 1.00 94.44 107 ILE A N 1
ATOM 863 C CA . ILE A 1 107 ? 5.840 9.016 -0.750 1.00 94.44 107 ILE A CA 1
ATOM 864 C C . ILE A 1 107 ? 7.251 9.034 -0.168 1.00 94.44 107 ILE A C 1
ATOM 866 O O . ILE A 1 107 ? 8.195 9.145 -0.937 1.00 94.44 107 ILE A O 1
ATOM 870 N N . CYS A 1 108 ? 7.422 8.823 1.145 1.00 95.62 108 CYS A N 1
ATOM 871 C CA . CYS A 1 108 ? 8.745 8.694 1.755 1.00 95.62 108 CYS A CA 1
ATOM 872 C C . CYS A 1 108 ? 9.555 7.547 1.135 1.00 95.62 108 CYS A C 1
ATOM 874 O O . CYS A 1 108 ? 10.726 7.740 0.819 1.00 95.62 108 CYS A O 1
ATOM 876 N N . LEU A 1 109 ? 8.928 6.387 0.915 1.00 93.94 109 LEU A N 1
ATOM 877 C CA . LEU A 1 109 ? 9.570 5.206 0.334 1.00 93.94 109 LEU A CA 1
ATOM 878 C C . LEU A 1 109 ? 10.162 5.478 -1.054 1.00 93.94 109 LEU A C 1
ATOM 880 O O . LEU A 1 109 ? 11.274 5.042 -1.343 1.00 93.94 109 LEU A O 1
ATOM 884 N N . VAL A 1 110 ? 9.420 6.178 -1.914 1.00 94.00 110 VAL A N 1
ATOM 885 C CA . VAL A 1 110 ? 9.840 6.423 -3.305 1.00 94.00 110 VAL A CA 1
ATOM 886 C C . VAL A 1 110 ? 10.626 7.721 -3.480 1.00 94.00 110 VAL A C 1
ATOM 888 O O . VAL A 1 110 ? 11.269 7.905 -4.509 1.00 94.00 110 VAL A O 1
ATOM 891 N N . TRP A 1 111 ? 10.633 8.611 -2.482 1.00 94.62 111 TRP A N 1
ATOM 892 C CA . TRP A 1 111 ? 11.328 9.902 -2.557 1.00 94.62 111 TRP A CA 1
ATOM 893 C C . TRP A 1 111 ? 12.857 9.773 -2.630 1.00 94.62 111 TRP A C 1
ATOM 895 O O . TRP A 1 111 ? 13.545 10.664 -3.125 1.00 94.62 111 TRP A O 1
ATOM 905 N N . GLU A 1 112 ? 13.432 8.668 -2.169 1.00 90.75 112 GLU A N 1
ATOM 906 C CA . GLU A 1 112 ? 14.875 8.434 -2.313 1.00 90.75 112 GLU A CA 1
ATOM 907 C C . GLU A 1 112 ? 15.286 8.275 -3.790 1.00 90.75 112 GLU A C 1
ATOM 909 O O . GLU A 1 112 ? 16.413 8.604 -4.172 1.00 90.75 112 GLU A O 1
ATOM 914 N N . ASP A 1 113 ? 14.358 7.845 -4.649 1.00 91.31 113 ASP A N 1
ATOM 915 C CA . ASP A 1 113 ? 14.594 7.666 -6.076 1.00 91.31 113 ASP A CA 1
ATOM 916 C C . ASP A 1 113 ? 14.578 9.014 -6.813 1.00 91.31 113 ASP A C 1
ATOM 918 O O . ASP A 1 113 ? 13.591 9.754 -6.817 1.00 91.31 113 ASP A O 1
ATOM 922 N N . LYS A 1 114 ? 15.707 9.348 -7.447 1.00 90.44 114 LYS A N 1
ATOM 923 C CA . LYS A 1 114 ? 15.876 10.625 -8.144 1.00 90.44 114 LYS A CA 1
ATOM 924 C C . LYS A 1 114 ? 14.908 10.781 -9.315 1.00 90.44 114 LYS A C 1
ATOM 926 O O . LYS A 1 114 ? 14.371 11.871 -9.486 1.00 90.44 114 LYS A O 1
ATOM 931 N N . ASP A 1 115 ? 14.683 9.730 -10.098 1.00 88.62 115 ASP A N 1
ATOM 932 C CA . ASP A 1 115 ? 13.833 9.824 -11.285 1.00 88.62 115 ASP A CA 1
ATOM 933 C C . ASP A 1 115 ? 12.378 10.066 -10.874 1.00 88.62 115 ASP A C 1
ATOM 935 O O . ASP A 1 115 ? 11.683 10.873 -11.494 1.00 88.62 115 ASP A O 1
ATOM 939 N N . ILE A 1 116 ? 11.935 9.425 -9.787 1.00 89.88 116 ILE A N 1
ATOM 940 C CA . ILE A 1 116 ? 10.593 9.628 -9.228 1.00 89.88 116 ILE A CA 1
ATOM 941 C C . ILE A 1 116 ? 10.443 11.042 -8.663 1.00 89.88 116 ILE A C 1
ATOM 943 O O . ILE A 1 116 ? 9.472 11.727 -8.992 1.00 89.88 116 ILE A O 1
ATOM 947 N N . ARG A 1 117 ? 11.416 11.534 -7.881 1.00 90.75 117 ARG A N 1
ATOM 948 C CA . ARG A 1 117 ? 11.376 12.929 -7.403 1.00 90.75 117 ARG A CA 1
ATOM 949 C C . ARG A 1 117 ? 11.327 13.930 -8.548 1.00 90.75 117 ARG A C 1
ATOM 951 O O . ARG A 1 117 ? 10.518 14.855 -8.509 1.00 90.75 117 ARG A O 1
ATOM 958 N N . ASP A 1 118 ? 12.171 13.748 -9.561 1.00 89.75 118 ASP A N 1
ATOM 959 C CA . ASP A 1 118 ? 12.234 14.653 -10.707 1.00 89.75 118 ASP A CA 1
ATOM 960 C C . ASP A 1 118 ? 10.893 14.670 -11.463 1.00 89.75 118 ASP A C 1
ATOM 962 O O . ASP A 1 118 ? 10.472 15.730 -11.925 1.00 89.75 118 ASP A O 1
ATOM 966 N N . LYS A 1 119 ? 10.188 13.531 -11.566 1.00 87.50 119 LYS A N 1
ATOM 967 C CA . LYS A 1 119 ? 8.820 13.475 -12.116 1.00 87.50 119 LYS A CA 1
ATOM 968 C C . LYS A 1 119 ? 7.828 14.258 -11.259 1.00 87.50 119 LYS A C 1
ATOM 970 O O . LYS A 1 119 ? 7.095 15.086 -11.793 1.00 87.50 119 LYS A O 1
ATOM 975 N N . PHE A 1 120 ? 7.835 14.040 -9.942 1.00 87.06 120 PHE A N 1
ATOM 976 C CA . PHE A 1 120 ? 6.934 14.735 -9.016 1.00 87.06 120 PHE A CA 1
ATOM 977 C C . PHE A 1 120 ? 7.136 16.253 -9.040 1.00 87.06 120 PHE A C 1
ATOM 979 O O . PHE A 1 120 ? 6.172 17.001 -8.923 1.00 87.06 120 PHE A O 1
ATOM 986 N N . GLN A 1 121 ? 8.373 16.715 -9.231 1.00 84.62 121 GLN A N 1
ATOM 987 C CA . GLN A 1 121 ? 8.707 18.140 -9.293 1.00 84.62 121 GLN A CA 1
ATOM 988 C C . GLN A 1 121 ? 8.447 18.787 -10.663 1.00 84.62 121 GLN A C 1
ATOM 990 O O . GLN A 1 121 ? 8.264 20.001 -10.725 1.00 84.62 121 GLN A O 1
ATOM 995 N N . LYS A 1 122 ? 8.472 18.015 -11.759 1.00 81.81 122 LYS A N 1
ATOM 996 C CA . LYS A 1 122 ? 8.229 18.518 -13.126 1.00 81.81 122 LYS A CA 1
ATOM 997 C C . LYS A 1 122 ? 6.753 18.604 -13.488 1.00 81.81 122 LYS A C 1
ATOM 999 O O . LYS A 1 122 ? 6.407 19.407 -14.353 1.00 81.81 122 LYS A O 1
ATOM 1004 N N . ASN A 1 123 ? 5.910 17.768 -12.887 1.00 66.69 123 ASN A N 1
ATOM 1005 C CA . ASN A 1 123 ? 4.476 17.829 -13.126 1.00 66.69 123 ASN A CA 1
ATOM 1006 C C . ASN A 1 123 ? 3.940 19.161 -12.591 1.00 66.69 123 ASN A C 1
ATOM 1008 O O . ASN A 1 123 ? 4.212 19.541 -11.451 1.00 66.69 123 ASN A O 1
ATOM 1012 N N . ASN A 1 124 ? 3.186 19.883 -13.422 1.00 60.16 124 ASN A N 1
ATOM 1013 C CA . ASN A 1 124 ? 2.444 21.041 -12.943 1.00 60.16 124 ASN A CA 1
ATOM 1014 C C . ASN A 1 124 ? 1.469 20.565 -11.856 1.00 60.16 124 ASN A C 1
ATOM 1016 O O . ASN A 1 124 ? 0.958 19.448 -11.927 1.00 60.16 124 ASN A O 1
ATOM 1020 N N . GLN A 1 125 ? 1.219 21.409 -10.854 1.00 56.47 125 GLN A N 1
ATOM 1021 C CA . GLN A 1 125 ? 0.449 21.073 -9.647 1.00 56.47 125 GLN A CA 1
ATOM 1022 C C . GLN A 1 125 ? -0.906 20.399 -9.905 1.00 56.47 125 GLN A C 1
ATOM 1024 O O . GLN A 1 125 ? -1.377 19.668 -9.046 1.00 56.47 125 GLN A O 1
ATOM 1029 N N . GLU A 1 126 ? -1.505 20.618 -11.075 1.00 57.19 126 GLU A N 1
ATOM 1030 C CA . GLU A 1 126 ? -2.817 20.088 -11.455 1.00 57.19 126 GLU A CA 1
ATOM 1031 C C . GLU A 1 126 ? -2.802 18.607 -11.884 1.00 57.19 126 GLU A C 1
ATOM 1033 O O . GLU A 1 126 ? -3.846 17.958 -11.850 1.00 57.19 126 GLU A O 1
ATOM 1038 N N . ASP A 1 127 ? -1.641 18.043 -12.239 1.00 62.69 127 ASP A N 1
ATOM 1039 C CA . ASP A 1 127 ? -1.560 16.677 -12.777 1.00 62.69 127 ASP A CA 1
ATOM 1040 C C . ASP A 1 127 ? -1.196 15.622 -11.725 1.00 62.69 127 ASP A C 1
ATOM 1042 O O . ASP A 1 127 ? -1.444 14.435 -11.953 1.00 62.69 127 ASP A O 1
ATOM 1046 N N . PHE A 1 128 ? -0.612 16.007 -10.581 1.00 70.81 128 PHE A N 1
ATOM 1047 C CA . PHE A 1 128 ? -0.161 15.040 -9.575 1.00 70.81 128 PHE A CA 1
ATOM 1048 C C . PHE A 1 128 ? -1.318 14.589 -8.666 1.00 70.81 128 PHE A C 1
ATOM 1050 O O . PHE A 1 128 ? -1.939 15.387 -7.971 1.00 70.81 128 PHE A O 1
ATOM 1057 N N . ASN A 1 129 ? -1.637 13.290 -8.679 1.00 79.19 129 ASN A N 1
ATOM 1058 C CA . ASN A 1 129 ? -2.750 12.709 -7.922 1.00 79.19 129 ASN A CA 1
ATOM 1059 C C . ASN A 1 129 ? -2.364 11.383 -7.248 1.00 79.19 129 ASN A C 1
ATOM 1061 O O . ASN A 1 129 ? -1.294 10.823 -7.495 1.00 79.19 129 ASN A O 1
ATOM 1065 N N . ILE A 1 130 ? -3.252 10.860 -6.397 1.00 87.31 130 ILE A N 1
ATOM 1066 C CA . ILE A 1 130 ? -3.001 9.627 -5.639 1.00 87.31 130 ILE A CA 1
ATOM 1067 C C . ILE A 1 130 ? -2.662 8.442 -6.555 1.00 87.31 130 ILE A C 1
ATOM 1069 O O . ILE A 1 130 ? -1.743 7.689 -6.254 1.00 87.31 130 ILE A O 1
ATOM 1073 N N . SER A 1 131 ? -3.309 8.307 -7.715 1.00 87.69 131 SER A N 1
ATOM 1074 C CA . SER A 1 131 ? -3.022 7.223 -8.660 1.00 87.69 131 SER A CA 1
ATOM 1075 C C . SER A 1 131 ? -1.587 7.277 -9.184 1.00 87.69 131 SER A C 1
ATOM 1077 O O . SER A 1 131 ? -0.972 6.230 -9.367 1.00 87.69 131 SER A O 1
ATOM 1079 N N . GLN A 1 132 ? -1.023 8.474 -9.374 1.00 88.62 132 GLN A N 1
ATOM 1080 C CA . GLN A 1 132 ? 0.375 8.618 -9.781 1.00 88.62 132 GLN A CA 1
ATOM 1081 C C . GLN A 1 132 ? 1.341 8.169 -8.682 1.00 88.62 132 GLN A C 1
ATOM 1083 O O . GLN A 1 132 ? 2.306 7.477 -8.992 1.00 88.62 132 GLN A O 1
ATOM 1088 N N . LEU A 1 133 ? 1.059 8.473 -7.408 1.00 91.00 133 LEU A N 1
ATOM 1089 C CA . LEU A 1 133 ? 1.863 7.967 -6.290 1.00 91.00 133 LEU A CA 1
ATOM 1090 C C . LEU A 1 133 ? 1.894 6.431 -6.281 1.00 91.00 133 LEU A C 1
ATOM 1092 O O . LEU A 1 133 ? 2.971 5.839 -6.249 1.00 91.00 133 LEU A O 1
ATOM 1096 N N . TYR A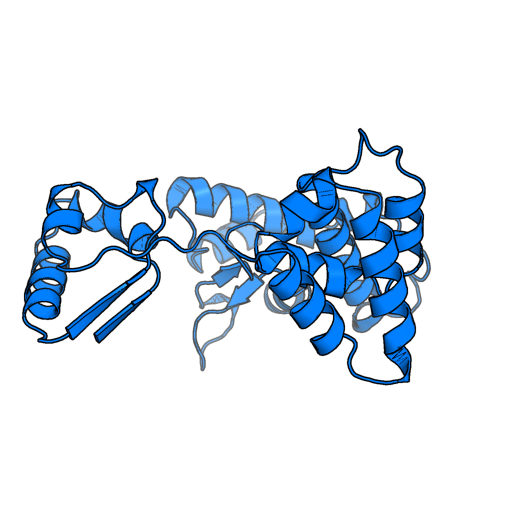 1 134 ? 0.729 5.784 -6.357 1.00 93.62 134 TYR A N 1
ATOM 1097 C CA . TYR A 1 134 ? 0.647 4.319 -6.360 1.00 93.62 134 TYR A CA 1
ATOM 1098 C C . TYR A 1 134 ? 1.320 3.706 -7.593 1.00 93.62 134 TYR A C 1
ATOM 1100 O O . TYR A 1 134 ? 2.050 2.722 -7.467 1.00 93.62 134 TYR A O 1
ATOM 1108 N N . ASN A 1 135 ? 1.144 4.314 -8.769 1.00 92.50 135 ASN A N 1
ATOM 1109 C CA . ASN A 1 135 ? 1.801 3.865 -9.993 1.00 92.50 135 ASN A CA 1
ATOM 1110 C C . ASN A 1 135 ? 3.333 3.937 -9.880 1.00 92.50 135 ASN A C 1
ATOM 1112 O O . ASN A 1 135 ? 4.016 2.970 -10.216 1.00 92.50 135 ASN A O 1
ATOM 1116 N N . GLU A 1 136 ? 3.884 5.035 -9.351 1.00 92.31 136 GLU A N 1
ATOM 1117 C CA . GLU A 1 136 ? 5.332 5.152 -9.145 1.00 92.31 136 GLU A CA 1
ATOM 1118 C C . GLU A 1 136 ? 5.852 4.166 -8.088 1.00 92.31 136 GLU A C 1
ATOM 1120 O O . GLU A 1 136 ? 6.937 3.619 -8.271 1.00 92.31 136 GLU A O 1
ATOM 1125 N N . VAL A 1 137 ? 5.080 3.844 -7.040 1.00 94.56 137 VAL A N 1
ATOM 1126 C CA . VAL A 1 137 ? 5.452 2.778 -6.086 1.00 94.56 137 VAL A CA 1
ATOM 1127 C C . VAL A 1 137 ? 5.529 1.414 -6.775 1.00 94.56 137 VAL A C 1
ATOM 1129 O O . VAL A 1 137 ? 6.507 0.689 -6.585 1.00 94.56 137 VAL A O 1
ATOM 1132 N N . VAL A 1 138 ? 4.529 1.057 -7.589 1.00 94.69 138 VAL A N 1
ATOM 1133 C CA . VAL A 1 138 ? 4.514 -0.215 -8.335 1.00 94.69 138 VAL A CA 1
ATOM 1134 C C . VAL A 1 138 ? 5.700 -0.292 -9.299 1.00 94.69 138 VAL A C 1
ATOM 1136 O O . VAL A 1 138 ? 6.409 -1.301 -9.331 1.00 94.69 138 VAL A O 1
ATOM 1139 N N . ILE A 1 139 ? 5.962 0.788 -10.042 1.00 92.69 139 ILE A N 1
ATOM 1140 C CA . ILE A 1 139 ? 7.107 0.882 -10.957 1.00 92.69 139 ILE A CA 1
ATOM 1141 C C . ILE A 1 139 ? 8.426 0.744 -10.191 1.00 92.69 139 ILE A C 1
ATOM 1143 O O . ILE A 1 139 ? 9.302 -0.014 -10.613 1.00 92.69 139 ILE A O 1
ATOM 1147 N N . TRP A 1 140 ? 8.570 1.443 -9.064 1.00 93.50 140 TRP A N 1
ATOM 1148 C CA . TRP A 1 140 ? 9.765 1.402 -8.222 1.00 93.50 140 TRP A CA 1
ATOM 1149 C C . TRP A 1 140 ? 10.042 -0.004 -7.682 1.00 93.50 140 TRP A C 1
ATOM 1151 O O . TRP A 1 140 ? 11.165 -0.503 -7.799 1.00 93.50 140 TRP A O 1
ATOM 1161 N N . LEU A 1 141 ? 9.013 -0.681 -7.155 1.00 93.06 141 LEU A N 1
ATOM 1162 C CA . LEU A 1 141 ? 9.112 -2.067 -6.689 1.00 93.06 141 LEU A CA 1
ATOM 1163 C C . LEU A 1 141 ? 9.527 -3.009 -7.824 1.00 93.06 141 LEU A C 1
ATOM 1165 O O . LEU A 1 141 ? 10.443 -3.817 -7.648 1.00 93.06 141 LEU A O 1
ATOM 1169 N N . GLY A 1 142 ? 8.918 -2.854 -9.004 1.00 91.12 142 GLY A N 1
ATOM 1170 C CA . GLY A 1 142 ? 9.285 -3.606 -10.201 1.00 91.12 142 GLY A CA 1
ATOM 1171 C C . GLY A 1 142 ? 10.753 -3.401 -10.582 1.00 91.12 142 GLY A C 1
ATOM 1172 O O . GLY A 1 142 ? 11.507 -4.371 -10.671 1.00 91.12 142 GLY A O 1
ATOM 1173 N N . LYS A 1 143 ? 11.199 -2.147 -10.738 1.00 89.19 143 LYS A N 1
ATOM 1174 C CA . LYS A 1 143 ? 12.601 -1.814 -11.059 1.00 89.19 143 LYS A CA 1
ATOM 1175 C C . LYS A 1 143 ? 13.568 -2.442 -10.058 1.00 89.19 143 LYS A C 1
ATOM 1177 O O . LYS A 1 143 ? 14.527 -3.102 -10.461 1.00 89.19 143 LYS A O 1
ATOM 1182 N N . LYS A 1 144 ? 13.282 -2.304 -8.761 1.00 89.06 144 LYS A N 1
ATOM 1183 C CA . LYS A 1 144 ? 14.099 -2.864 -7.677 1.00 89.06 144 LYS A CA 1
ATOM 1184 C C . LYS A 1 144 ? 14.165 -4.391 -7.722 1.00 89.06 144 LYS A C 1
ATOM 1186 O O . LYS A 1 144 ? 15.230 -4.962 -7.486 1.00 89.06 144 LYS A O 1
ATOM 1191 N N . TYR A 1 145 ? 13.057 -5.058 -8.045 1.00 89.19 145 TYR A N 1
ATOM 1192 C CA . TYR A 1 145 ? 13.024 -6.508 -8.237 1.00 89.19 145 TYR A CA 1
ATOM 1193 C C . TYR A 1 145 ? 13.924 -6.947 -9.400 1.00 89.19 145 TYR A C 1
ATOM 1195 O O . TYR A 1 145 ? 14.797 -7.794 -9.199 1.00 89.19 145 TYR A O 1
ATOM 1203 N N . PHE A 1 146 ? 13.775 -6.342 -10.584 1.00 84.94 146 PHE A N 1
ATOM 1204 C CA . PHE A 1 146 ? 14.564 -6.726 -11.763 1.00 84.94 146 PHE A CA 1
ATOM 1205 C C . PHE A 1 146 ? 16.057 -6.451 -11.580 1.00 84.94 146 PHE A C 1
ATOM 1207 O O . PHE A 1 146 ? 16.875 -7.312 -11.902 1.00 84.94 146 PHE A O 1
ATOM 1214 N N . GLN A 1 147 ? 16.412 -5.310 -10.981 1.00 85.00 147 GLN A N 1
ATOM 1215 C CA . GLN A 1 147 ? 17.801 -4.991 -10.633 1.00 85.00 147 GLN A CA 1
ATOM 1216 C C . GLN A 1 147 ? 18.414 -6.034 -9.691 1.00 85.00 147 GLN A C 1
ATOM 1218 O O . GLN A 1 147 ? 19.584 -6.386 -9.832 1.00 85.00 147 GLN A O 1
ATOM 1223 N N . LYS A 1 148 ? 17.635 -6.537 -8.726 1.00 84.94 148 LYS A N 1
ATOM 1224 C CA . LYS A 1 148 ? 18.130 -7.451 -7.692 1.00 84.94 148 LYS A CA 1
ATOM 1225 C C . LYS A 1 148 ? 18.188 -8.914 -8.133 1.00 84.94 148 LYS A C 1
ATOM 1227 O O . LYS A 1 148 ? 19.079 -9.631 -7.682 1.00 84.94 148 LYS A O 1
ATOM 1232 N N . PHE A 1 149 ? 17.228 -9.380 -8.931 1.00 80.69 149 PHE A N 1
ATOM 1233 C CA . PHE A 1 149 ? 17.014 -10.819 -9.139 1.00 80.69 149 PHE A CA 1
ATOM 1234 C C . PHE A 1 149 ? 17.192 -11.307 -10.579 1.00 80.69 149 PHE A C 1
ATOM 1236 O O . PHE A 1 149 ? 17.382 -12.507 -10.762 1.00 80.69 149 PHE A O 1
ATOM 1243 N N . GLU A 1 150 ? 17.182 -10.428 -11.583 1.00 72.38 150 GLU A N 1
ATOM 1244 C CA . GLU A 1 150 ? 17.274 -10.827 -13.000 1.00 72.38 150 GLU A CA 1
ATOM 1245 C C . GLU A 1 150 ? 18.601 -10.377 -13.672 1.00 72.38 150 GLU A C 1
ATOM 1247 O O . GLU A 1 150 ? 18.767 -10.517 -14.884 1.00 72.38 150 GLU A O 1
ATOM 1252 N N . ASN A 1 151 ? 19.598 -9.957 -12.867 1.00 60.47 151 ASN A N 1
ATOM 1253 C CA . ASN A 1 151 ? 20.954 -9.510 -13.250 1.00 60.47 151 ASN A CA 1
ATOM 1254 C C . ASN A 1 151 ? 21.009 -8.283 -14.196 1.00 60.47 151 ASN A C 1
ATOM 1256 O O . ASN A 1 151 ? 20.065 -7.953 -14.904 1.00 60.47 151 ASN A O 1
ATOM 1260 N N . GLU A 1 152 ? 22.170 -7.614 -14.229 1.00 51.09 152 GLU A N 1
ATOM 1261 C CA . GLU A 1 152 ? 22.504 -6.322 -14.879 1.00 51.09 152 GLU A CA 1
ATOM 1262 C C . GLU A 1 152 ? 22.073 -6.109 -16.349 1.00 51.09 152 GLU A C 1
ATOM 1264 O O . GLU A 1 152 ? 22.272 -5.029 -16.893 1.00 51.09 152 GLU A O 1
ATOM 1269 N N . ARG A 1 153 ? 21.471 -7.079 -17.046 1.00 49.53 153 ARG A N 1
ATOM 1270 C CA . ARG A 1 153 ? 21.054 -6.898 -18.450 1.00 49.53 153 ARG A CA 1
ATOM 1271 C C . ARG A 1 153 ? 19.896 -5.920 -18.634 1.00 49.53 153 ARG A C 1
ATOM 1273 O O . ARG A 1 153 ? 19.602 -5.560 -19.771 1.00 49.53 153 ARG A O 1
ATOM 1280 N N . ILE A 1 154 ? 19.277 -5.463 -17.548 1.00 55.84 154 ILE A N 1
ATOM 1281 C CA . ILE A 1 154 ? 18.173 -4.509 -17.593 1.00 55.84 154 ILE A CA 1
ATOM 1282 C C . ILE A 1 154 ? 18.479 -3.250 -16.767 1.00 55.84 154 ILE A C 1
ATOM 1284 O O . ILE A 1 154 ? 17.671 -2.809 -15.958 1.00 55.84 154 ILE A O 1
ATOM 1288 N N . VAL A 1 155 ? 19.650 -2.634 -16.985 1.00 56.34 155 VAL A N 1
ATOM 1289 C CA . VAL A 1 155 ? 19.984 -1.312 -16.402 1.00 56.34 155 VAL A CA 1
ATOM 1290 C C . VAL A 1 155 ? 18.956 -0.234 -16.792 1.00 56.34 155 VAL A C 1
ATOM 1292 O O . VAL A 1 155 ? 18.789 0.736 -16.067 1.00 56.34 155 VAL A O 1
ATOM 1295 N N . ASN A 1 156 ? 18.206 -0.430 -17.884 1.00 70.25 156 ASN A N 1
ATOM 1296 C CA . ASN A 1 156 ? 17.298 0.569 -18.454 1.00 70.25 156 ASN A CA 1
ATOM 1297 C C . ASN A 1 156 ? 15.889 0.018 -18.730 1.00 70.25 156 ASN A C 1
ATOM 1299 O O . ASN A 1 156 ? 15.351 0.228 -19.819 1.00 70.25 156 ASN A O 1
ATOM 1303 N N . ILE A 1 157 ? 15.290 -0.722 -17.789 1.00 82.06 157 ILE A N 1
ATOM 1304 C CA . ILE A 1 157 ? 13.870 -1.071 -17.933 1.00 82.06 157 ILE A CA 1
ATOM 1305 C C . ILE A 1 157 ? 13.025 0.201 -17.852 1.00 82.06 157 ILE A C 1
ATOM 1307 O O . ILE A 1 157 ? 13.119 0.979 -16.902 1.00 82.06 157 ILE A O 1
ATOM 1311 N N . THR A 1 158 ? 12.214 0.429 -18.875 1.00 88.12 158 TH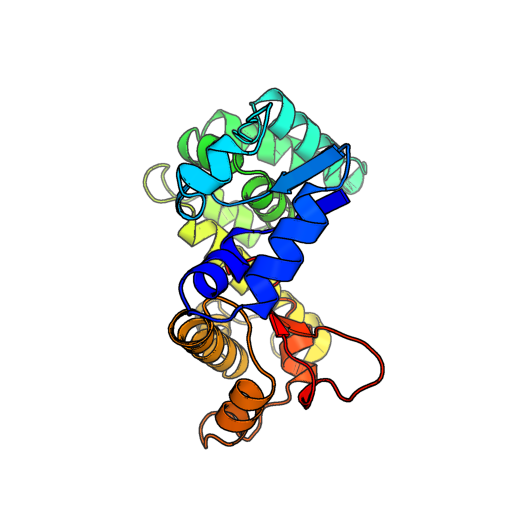R A N 1
ATOM 1312 C CA . THR A 1 158 ? 11.269 1.547 -18.898 1.00 88.12 158 THR A CA 1
ATOM 1313 C C . THR A 1 158 ? 10.046 1.230 -18.043 1.00 88.12 158 THR A C 1
ATOM 1315 O O . THR A 1 158 ? 9.698 0.067 -17.835 1.00 88.12 158 THR A O 1
ATOM 1318 N N . ASP A 1 159 ? 9.345 2.267 -17.593 1.00 90.31 159 ASP A N 1
ATOM 1319 C CA . ASP A 1 159 ? 8.115 2.118 -16.808 1.00 90.31 159 ASP A CA 1
ATOM 1320 C C . ASP A 1 159 ? 7.068 1.275 -17.553 1.00 90.31 159 ASP A C 1
ATOM 1322 O O . ASP A 1 159 ? 6.482 0.357 -16.987 1.00 90.31 159 ASP A O 1
ATOM 1326 N N . GLY A 1 160 ? 6.902 1.509 -18.860 1.00 89.25 160 GLY A N 1
ATOM 1327 C CA . GLY A 1 160 ? 5.989 0.727 -19.697 1.00 89.25 160 GLY A CA 1
ATOM 1328 C C . GLY A 1 160 ? 6.388 -0.746 -19.815 1.00 89.25 160 GLY A C 1
ATOM 1329 O O . GLY A 1 160 ? 5.517 -1.615 -19.844 1.00 89.25 160 GLY A O 1
ATOM 1330 N N . GLN A 1 161 ? 7.690 -1.050 -19.831 1.00 90.38 161 GLN A N 1
ATOM 1331 C CA . GLN A 1 161 ? 8.165 -2.435 -19.810 1.00 90.38 161 GLN A CA 1
ATOM 1332 C C . GLN A 1 161 ? 7.865 -3.108 -18.474 1.00 90.38 161 GLN A C 1
ATOM 1334 O O . GLN A 1 161 ? 7.407 -4.243 -18.503 1.00 90.38 161 GLN A O 1
ATOM 1339 N N . ILE A 1 162 ? 8.053 -2.417 -17.340 1.00 90.38 162 ILE A N 1
ATOM 1340 C CA . ILE A 1 162 ? 7.660 -2.929 -16.017 1.00 90.38 162 ILE A CA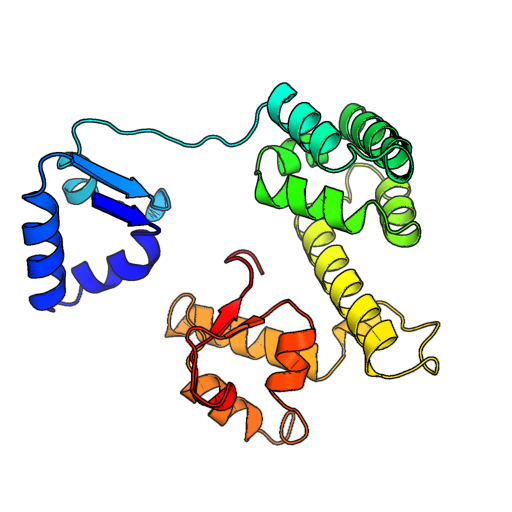 1
ATOM 1341 C C . ILE A 1 162 ? 6.173 -3.272 -16.006 1.00 90.38 162 ILE A C 1
ATOM 1343 O O . ILE A 1 162 ? 5.815 -4.417 -15.736 1.00 90.38 162 ILE A O 1
ATOM 1347 N N . LEU A 1 163 ? 5.319 -2.310 -16.364 1.00 90.56 163 LEU A N 1
ATOM 1348 C CA . LEU A 1 163 ? 3.859 -2.462 -16.342 1.00 90.56 163 LEU A CA 1
ATOM 1349 C C . LEU A 1 163 ? 3.342 -3.557 -17.289 1.00 90.56 163 LEU A C 1
ATOM 1351 O O . LEU A 1 163 ? 2.249 -4.076 -17.083 1.00 90.56 163 LEU A O 1
ATOM 1355 N N . SER A 1 164 ? 4.134 -3.929 -18.297 1.00 91.25 164 SER A N 1
ATOM 1356 C CA . SER A 1 164 ? 3.808 -4.989 -19.259 1.00 91.25 164 SER A CA 1
ATOM 1357 C C . SER A 1 164 ? 4.408 -6.352 -18.898 1.00 91.25 164 SER A C 1
ATOM 1359 O O . SER A 1 164 ? 4.316 -7.284 -19.696 1.00 91.25 164 SER A O 1
ATOM 1361 N N . THR A 1 165 ? 5.064 -6.483 -17.742 1.00 91.25 165 THR A N 1
ATOM 1362 C CA . THR A 1 165 ? 5.623 -7.770 -17.311 1.00 91.25 165 THR A CA 1
ATOM 1363 C C . THR A 1 165 ? 4.510 -8.782 -17.039 1.00 91.25 165 THR A C 1
ATOM 1365 O O . THR A 1 165 ? 3.480 -8.416 -16.464 1.00 91.25 165 THR A O 1
ATOM 1368 N N . PRO A 1 166 ? 4.713 -10.063 -17.394 1.00 92.12 166 PRO A N 1
ATOM 1369 C CA . PRO A 1 166 ? 3.769 -11.124 -17.060 1.00 92.12 166 PRO A CA 1
ATOM 1370 C C . PRO A 1 166 ? 3.436 -11.185 -15.564 1.00 92.12 166 PRO A C 1
ATOM 1372 O O . PRO A 1 166 ? 2.295 -11.447 -15.199 1.00 92.12 166 PRO A O 1
ATOM 1375 N N . GLU A 1 167 ? 4.407 -10.908 -14.690 1.00 92.62 167 GLU A N 1
ATOM 1376 C CA . GLU A 1 167 ? 4.198 -10.901 -13.245 1.00 92.62 167 GLU A CA 1
ATOM 1377 C C . GLU A 1 167 ? 3.261 -9.776 -12.782 1.00 92.62 167 GLU A C 1
ATOM 1379 O O . GLU A 1 167 ? 2.390 -10.030 -11.950 1.00 92.62 167 GLU A O 1
ATOM 1384 N N . LEU A 1 168 ? 3.391 -8.550 -13.313 1.00 93.56 168 LEU A N 1
ATOM 1385 C CA . LEU A 1 168 ? 2.452 -7.472 -12.977 1.00 93.56 168 LEU A CA 1
ATOM 1386 C C . LEU A 1 168 ? 1.070 -7.697 -13.594 1.00 93.56 168 LEU A C 1
ATOM 1388 O O . LEU A 1 168 ? 0.075 -7.402 -12.938 1.00 93.56 168 LEU A O 1
ATOM 1392 N N . GLN A 1 169 ? 0.987 -8.250 -14.806 1.00 94.75 169 GLN A N 1
ATOM 1393 C CA . GLN A 1 169 ? -0.298 -8.620 -15.413 1.00 94.75 169 GLN A CA 1
ATOM 1394 C C . GLN A 1 169 ? -1.019 -9.686 -14.582 1.00 94.75 169 GLN A C 1
ATOM 1396 O O . GLN A 1 169 ? -2.204 -9.545 -14.288 1.00 94.75 169 GLN A O 1
ATOM 1401 N N . PHE A 1 170 ? -0.287 -10.699 -14.116 1.00 96.12 170 PHE A N 1
ATOM 1402 C CA . PHE A 1 170 ? -0.818 -11.703 -13.200 1.00 96.12 170 PHE A CA 1
ATOM 1403 C C . PHE A 1 170 ? -1.352 -11.068 -11.908 1.00 96.12 170 PHE A C 1
ATOM 1405 O O . PHE A 1 170 ? -2.466 -11.375 -11.487 1.00 96.12 170 PHE A O 1
ATOM 1412 N N . LEU A 1 171 ? -0.585 -10.158 -11.293 1.00 95.81 171 LEU A N 1
ATOM 1413 C CA . LEU A 1 171 ? -1.005 -9.454 -10.077 1.00 95.81 171 LEU A CA 1
ATOM 1414 C C . LEU A 1 171 ? -2.272 -8.614 -10.299 1.00 95.81 171 LEU A C 1
ATOM 1416 O O . LEU A 1 171 ? -3.158 -8.628 -9.450 1.00 95.81 171 LEU A O 1
ATOM 1420 N N . GLN A 1 172 ? -2.393 -7.936 -11.442 1.00 94.69 172 GLN A N 1
ATOM 1421 C CA . GLN A 1 172 ? -3.598 -7.178 -11.796 1.00 94.69 172 GLN A CA 1
ATOM 1422 C C . GLN A 1 172 ? -4.829 -8.086 -11.916 1.00 94.69 172 GLN A C 1
ATOM 1424 O O . GLN A 1 172 ? -5.890 -7.758 -11.384 1.00 94.69 172 GLN A O 1
ATOM 1429 N N . GLU A 1 173 ? -4.694 -9.241 -12.574 1.00 95.31 173 GLU A N 1
ATOM 1430 C CA . GLU A 1 173 ? -5.811 -10.174 -12.746 1.00 95.31 173 GLU A CA 1
ATOM 1431 C C . GLU A 1 173 ? -6.269 -10.788 -11.421 1.00 95.31 173 GLU A C 1
ATOM 1433 O O . GLU A 1 173 ? -7.471 -10.822 -11.149 1.00 95.31 173 GLU A O 1
ATOM 1438 N N . ILE A 1 174 ? -5.340 -11.230 -10.564 1.00 95.56 174 ILE A N 1
ATOM 1439 C CA . ILE A 1 174 ? -5.725 -11.790 -9.260 1.00 95.56 174 ILE A CA 1
ATOM 1440 C C . ILE A 1 174 ? -6.281 -10.714 -8.320 1.00 95.56 174 ILE A C 1
ATOM 1442 O O . ILE A 1 174 ? -7.175 -11.029 -7.539 1.00 95.56 174 ILE A O 1
ATOM 1446 N N . ALA A 1 175 ? -5.791 -9.466 -8.392 1.00 94.94 175 ALA A N 1
ATOM 1447 C CA . ALA A 1 175 ? -6.327 -8.352 -7.608 1.00 94.94 175 ALA A CA 1
ATOM 1448 C C . ALA A 1 175 ? -7.790 -8.098 -7.974 1.00 94.94 175 ALA A C 1
ATOM 1450 O O . ALA A 1 175 ? -8.656 -8.060 -7.101 1.00 94.94 175 ALA A O 1
ATOM 1451 N N . PHE A 1 176 ? -8.072 -7.998 -9.276 1.00 94.19 176 PHE A N 1
ATOM 1452 C CA . PHE A 1 176 ? -9.425 -7.796 -9.779 1.00 94.19 176 PHE A CA 1
ATOM 1453 C C . PHE A 1 176 ? -10.353 -8.957 -9.402 1.00 94.19 176 PHE A C 1
ATOM 1455 O O . PHE A 1 176 ? -11.442 -8.737 -8.871 1.00 94.19 176 PHE A O 1
ATOM 1462 N N . GLU A 1 177 ? -9.926 -10.202 -9.623 1.00 93.56 177 GLU A N 1
ATOM 1463 C CA . GLU A 1 177 ? -10.768 -11.365 -9.334 1.00 93.56 177 GLU A CA 1
ATOM 1464 C C . GLU A 1 177 ? -10.992 -11.589 -7.838 1.00 93.56 177 GLU A C 1
ATOM 1466 O O . GLU A 1 177 ? -12.099 -11.967 -7.447 1.00 93.56 177 GLU A O 1
ATOM 1471 N N . ALA A 1 178 ? -9.993 -11.335 -6.990 1.00 91.62 178 ALA A N 1
ATOM 1472 C CA . ALA A 1 178 ? -10.171 -11.388 -5.542 1.00 91.62 178 ALA A CA 1
ATOM 1473 C C . ALA A 1 178 ? -11.125 -10.286 -5.066 1.00 91.62 178 ALA A C 1
ATOM 1475 O O . ALA A 1 178 ? -12.055 -10.564 -4.311 1.00 91.62 178 ALA A O 1
ATOM 1476 N N . LEU A 1 179 ? -10.972 -9.058 -5.569 1.00 88.56 179 LEU A N 1
ATOM 1477 C CA . LEU A 1 179 ? -11.863 -7.950 -5.227 1.00 88.56 179 LEU A CA 1
ATOM 1478 C C . LEU A 1 179 ? -13.329 -8.270 -5.551 1.00 88.56 179 LEU A C 1
ATOM 1480 O O . LEU A 1 179 ? -14.212 -8.018 -4.733 1.00 88.56 179 LEU A O 1
ATOM 1484 N N . VAL A 1 180 ? -13.586 -8.863 -6.720 1.00 86.81 180 VAL A N 1
ATOM 1485 C CA . VAL A 1 180 ? -14.945 -9.211 -7.163 1.00 86.81 180 VAL A CA 1
ATOM 1486 C C . VAL A 1 180 ? -15.527 -10.393 -6.382 1.00 86.81 180 VAL A C 1
ATOM 1488 O O . VAL A 1 180 ? -16.702 -10.358 -6.022 1.00 86.81 180 VAL A O 1
ATOM 1491 N N . ASN A 1 181 ? -14.740 -11.445 -6.131 1.00 83.19 181 ASN A N 1
ATOM 1492 C CA . ASN A 1 181 ? -15.279 -12.723 -5.646 1.00 83.19 181 ASN A CA 1
ATOM 1493 C C . ASN A 1 181 ? -15.155 -12.931 -4.133 1.00 83.19 181 ASN A C 1
ATOM 1495 O O . ASN A 1 181 ? -15.998 -13.592 -3.531 1.00 83.19 181 ASN A O 1
ATOM 1499 N N . THR A 1 182 ? -14.092 -12.420 -3.517 1.00 75.81 182 THR A N 1
ATOM 1500 C CA . THR A 1 182 ? -13.768 -12.640 -2.096 1.00 75.81 182 THR A CA 1
ATOM 1501 C C . THR A 1 182 ? -13.633 -11.328 -1.330 1.00 75.81 182 THR A C 1
ATOM 1503 O O . THR A 1 182 ? -13.257 -11.321 -0.158 1.00 75.81 182 THR A O 1
ATOM 1506 N N . GLY A 1 183 ? -13.890 -10.202 -1.997 1.00 72.12 183 GLY A N 1
ATOM 1507 C CA . GLY A 1 183 ? -13.696 -8.854 -1.489 1.00 72.12 183 GLY A CA 1
ATOM 1508 C C . GLY A 1 183 ? -12.232 -8.420 -1.467 1.00 72.12 183 GLY A C 1
ATOM 1509 O O . GLY A 1 183 ? -11.953 -7.276 -1.815 1.00 72.12 183 GLY A O 1
ATOM 1510 N N . LYS A 1 184 ? -11.302 -9.273 -1.012 1.00 78.19 184 LYS A N 1
ATOM 1511 C CA . LYS A 1 184 ? -9.892 -8.894 -0.756 1.00 78.19 184 LYS A CA 1
ATOM 1512 C C . LYS A 1 184 ? -8.915 -10.081 -0.740 1.00 78.19 184 LYS A C 1
ATOM 1514 O O . LYS A 1 184 ? -7.763 -9.939 -1.142 1.00 78.19 184 LYS A O 1
ATOM 1519 N N . LEU A 1 185 ? -9.351 -11.247 -0.252 1.00 85.81 185 LEU A N 1
ATOM 1520 C CA . LEU A 1 185 ? -8.477 -12.403 -0.032 1.00 85.81 185 LEU A CA 1
ATOM 1521 C C . LEU A 1 185 ? -8.129 -13.115 -1.345 1.00 85.81 185 LEU A C 1
ATOM 1523 O O . LEU A 1 185 ? -9.005 -13.681 -2.005 1.00 85.81 185 LEU A O 1
ATOM 1527 N N . VAL A 1 186 ? -6.843 -13.191 -1.682 1.00 92.50 186 VAL A N 1
ATOM 1528 C CA . VAL A 1 186 ? -6.380 -13.968 -2.834 1.00 92.50 186 VAL A CA 1
ATOM 1529 C C . VAL A 1 186 ? -6.230 -15.427 -2.406 1.00 92.50 186 VAL A C 1
ATOM 1531 O O . VAL A 1 186 ? -5.272 -15.809 -1.735 1.00 92.50 186 VAL A O 1
ATOM 1534 N N . THR A 1 187 ? -7.191 -16.272 -2.774 1.00 93.75 187 THR A N 1
ATOM 1535 C CA . THR A 1 187 ? -7.151 -17.687 -2.383 1.00 93.75 187 THR A CA 1
ATOM 1536 C C . THR A 1 187 ? -6.055 -18.449 -3.130 1.00 93.75 187 THR A C 1
ATOM 1538 O O . THR A 1 187 ? -5.761 -18.181 -4.297 1.00 93.75 187 THR A O 1
ATOM 1541 N N . HIS A 1 188 ? -5.487 -19.472 -2.492 1.00 93.69 188 HIS A N 1
ATOM 1542 C CA . HIS A 1 188 ? -4.536 -20.371 -3.158 1.00 93.69 188 HIS A CA 1
ATOM 1543 C C . HIS A 1 188 ? -5.142 -21.060 -4.397 1.00 93.69 188 HIS A C 1
ATOM 1545 O O . HIS A 1 188 ? -4.431 -21.371 -5.351 1.00 93.69 188 HIS A O 1
ATOM 1551 N N . GLN A 1 189 ? -6.459 -21.294 -4.404 1.00 94.56 189 GLN A N 1
ATOM 1552 C CA . GLN A 1 189 ? -7.175 -21.878 -5.542 1.00 94.56 189 GLN A CA 1
ATOM 1553 C C . GLN A 1 189 ? -7.175 -20.932 -6.744 1.00 94.56 189 GLN A C 1
ATOM 1555 O O . GLN A 1 189 ? -6.884 -21.375 -7.853 1.00 94.56 189 GLN A O 1
ATOM 1560 N N . LEU A 1 190 ? -7.426 -19.638 -6.513 1.00 94.88 190 LEU A N 1
ATOM 1561 C CA . LEU A 1 190 ? -7.343 -18.604 -7.544 1.00 94.88 190 LEU A CA 1
ATOM 1562 C C . LEU A 1 190 ? -5.928 -18.526 -8.134 1.00 94.88 190 LEU A C 1
ATOM 1564 O O . LEU A 1 190 ? -5.772 -18.538 -9.352 1.00 94.88 190 LEU A O 1
ATOM 1568 N N . ILE A 1 191 ? -4.896 -18.530 -7.283 1.00 94.94 191 ILE A N 1
ATOM 1569 C CA . ILE A 1 191 ? -3.493 -18.518 -7.731 1.00 94.94 191 ILE A CA 1
ATOM 1570 C C . ILE A 1 191 ? -3.194 -19.724 -8.620 1.00 94.94 191 ILE A C 1
ATOM 1572 O O . ILE A 1 191 ? -2.657 -19.553 -9.711 1.00 94.94 191 ILE A O 1
ATOM 1576 N N . LYS A 1 192 ? -3.556 -20.936 -8.182 1.00 94.88 192 LYS A N 1
ATOM 1577 C CA . LYS A 1 192 ? -3.333 -22.162 -8.965 1.00 94.88 192 LYS A CA 1
ATOM 1578 C C . LYS A 1 192 ? -4.056 -22.108 -10.308 1.00 94.88 192 LYS A C 1
ATOM 1580 O O . LYS A 1 192 ? -3.427 -22.335 -11.334 1.00 94.88 192 LYS A O 1
ATOM 1585 N N . ALA A 1 193 ? -5.335 -21.732 -10.305 1.00 94.19 193 ALA A N 1
ATOM 1586 C CA . ALA A 1 193 ? -6.128 -21.618 -11.525 1.00 94.19 193 ALA A CA 1
ATOM 1587 C C . ALA A 1 193 ? -5.526 -20.608 -12.515 1.00 94.19 193 ALA A C 1
ATOM 1589 O O . ALA A 1 193 ? -5.449 -20.893 -13.709 1.00 94.19 193 ALA A O 1
ATOM 1590 N N . LYS A 1 194 ? -5.049 -19.456 -12.026 1.00 94.75 194 LYS A N 1
ATOM 1591 C CA . LYS A 1 194 ? -4.406 -18.440 -12.870 1.00 94.75 194 LYS A CA 1
ATOM 1592 C C . LYS A 1 194 ? -3.035 -18.858 -13.374 1.00 94.75 194 LYS A C 1
ATOM 1594 O O . LYS A 1 194 ? -2.720 -18.590 -14.525 1.00 94.75 194 LYS A O 1
ATOM 1599 N N . LEU A 1 195 ? -2.237 -19.545 -12.561 1.00 95.00 195 LEU A N 1
ATOM 1600 C CA . LEU A 1 195 ? -0.953 -20.095 -13.004 1.00 95.00 195 LEU A CA 1
ATOM 1601 C C . LEU A 1 195 ? -1.122 -21.231 -14.024 1.00 95.00 195 LEU A C 1
ATOM 1603 O O . LEU A 1 195 ? -0.214 -21.466 -14.812 1.00 95.00 195 LEU A O 1
ATOM 1607 N N . ASP A 1 196 ? -2.270 -21.908 -14.056 1.00 93.44 196 ASP A N 1
ATOM 1608 C CA . ASP A 1 196 ? -2.580 -22.904 -15.088 1.00 93.44 196 ASP A CA 1
ATOM 1609 C C . ASP A 1 196 ? -3.017 -22.275 -16.431 1.00 93.44 196 ASP A C 1
ATOM 1611 O O . ASP A 1 196 ? -3.019 -22.964 -17.462 1.00 93.44 196 ASP A O 1
ATOM 1615 N N . ASP A 1 197 ? -3.335 -20.972 -16.458 1.00 92.88 197 ASP A N 1
ATOM 1616 C CA . ASP A 1 197 ? -3.616 -20.231 -17.691 1.00 92.88 197 ASP A CA 1
ATOM 1617 C C . ASP A 1 197 ? -2.372 -20.203 -18.596 1.00 92.88 197 ASP A C 1
ATOM 1619 O O . ASP A 1 197 ? -1.234 -20.014 -18.157 1.00 92.88 197 ASP A O 1
ATOM 1623 N N . LYS A 1 198 ? -2.585 -20.349 -19.907 1.00 88.69 198 LYS A N 1
ATOM 1624 C CA . LYS A 1 198 ? -1.525 -20.301 -20.922 1.00 88.69 198 LYS A CA 1
ATOM 1625 C C . LYS A 1 198 ? -0.706 -19.012 -20.851 1.00 88.69 198 LYS A C 1
ATOM 1627 O O . LYS A 1 198 ? 0.480 -19.066 -21.170 1.00 88.69 198 LYS A O 1
ATOM 1632 N N . ASN A 1 199 ? -1.313 -17.902 -20.430 1.00 89.56 199 ASN A N 1
ATOM 1633 C CA . ASN A 1 199 ? -0.637 -16.609 -20.310 1.00 89.56 199 ASN A CA 1
ATOM 1634 C C . ASN A 1 199 ? 0.370 -16.561 -19.146 1.00 89.56 199 ASN A C 1
ATOM 1636 O O . ASN A 1 199 ? 1.338 -15.807 -19.216 1.00 89.56 199 ASN A O 1
ATOM 1640 N N . PHE A 1 200 ? 0.189 -17.391 -18.110 1.00 93.81 200 PHE A N 1
ATOM 1641 C CA . PHE A 1 200 ? 0.969 -17.328 -16.865 1.00 93.81 200 PHE A CA 1
ATOM 1642 C C . PHE A 1 200 ? 1.649 -18.641 -16.477 1.00 93.81 200 PHE A C 1
ATOM 1644 O O . PHE A 1 200 ? 2.325 -18.705 -15.453 1.00 93.81 200 PHE A O 1
ATOM 1651 N N . LYS A 1 201 ? 1.548 -19.675 -17.315 1.00 89.19 201 LYS A N 1
ATOM 1652 C CA . LYS A 1 201 ? 2.084 -21.019 -17.051 1.00 89.19 201 LYS A CA 1
ATOM 1653 C C . LYS A 1 201 ? 3.578 -21.081 -16.737 1.00 89.19 201 LYS A C 1
ATOM 1655 O O . LYS A 1 201 ? 4.055 -22.044 -16.143 1.00 89.19 201 LYS A O 1
ATOM 1660 N N . THR A 1 202 ? 4.340 -20.082 -17.168 1.00 89.94 202 THR A N 1
ATOM 1661 C CA . THR A 1 202 ? 5.780 -19.983 -16.901 1.00 89.94 202 THR A CA 1
ATOM 1662 C C . THR A 1 202 ? 6.107 -19.249 -15.602 1.00 89.94 202 THR A C 1
ATOM 1664 O O . THR A 1 202 ? 7.278 -19.189 -15.226 1.00 89.94 202 THR A O 1
ATOM 1667 N N . LEU A 1 203 ? 5.112 -18.660 -14.936 1.00 92.69 203 LEU A N 1
ATOM 1668 C CA . LEU A 1 203 ? 5.311 -17.892 -13.716 1.00 92.69 203 LEU A CA 1
ATOM 1669 C C . LEU A 1 203 ? 5.453 -18.791 -12.496 1.00 92.69 203 LEU A C 1
ATOM 1671 O O . LEU A 1 203 ? 4.975 -19.921 -12.438 1.00 92.69 203 LEU A O 1
ATOM 1675 N N . ASN A 1 204 ? 6.138 -18.251 -11.494 1.00 90.75 204 ASN A N 1
ATOM 1676 C CA . ASN A 1 204 ? 6.350 -18.900 -10.215 1.00 90.75 204 ASN A CA 1
ATOM 1677 C C . ASN A 1 204 ? 5.927 -17.935 -9.106 1.00 90.75 204 ASN A C 1
ATOM 1679 O O . ASN A 1 204 ? 6.464 -16.830 -9.005 1.00 90.75 204 ASN A O 1
ATOM 1683 N N . ILE A 1 205 ? 5.001 -18.372 -8.251 1.00 93.44 205 ILE A N 1
ATOM 1684 C CA . ILE A 1 205 ? 4.480 -17.559 -7.148 1.00 93.44 205 ILE A CA 1
ATOM 1685 C C . ILE A 1 205 ? 5.573 -17.098 -6.172 1.00 93.44 205 ILE A C 1
ATOM 1687 O O . ILE A 1 205 ? 5.514 -15.988 -5.655 1.00 93.44 205 ILE A O 1
ATOM 1691 N N . GLU A 1 206 ? 6.632 -17.886 -5.973 1.00 90.94 206 GLU A N 1
ATOM 1692 C CA . GLU A 1 206 ? 7.767 -17.496 -5.130 1.00 90.94 206 GLU A CA 1
ATOM 1693 C C . GLU A 1 206 ? 8.558 -16.328 -5.730 1.00 90.94 206 GLU A C 1
ATOM 1695 O O . GLU A 1 206 ? 9.113 -15.512 -4.993 1.00 90.94 206 GLU A O 1
ATOM 1700 N N . LYS A 1 207 ? 8.625 -16.239 -7.067 1.00 89.06 207 LYS A N 1
ATOM 1701 C CA . LYS A 1 207 ? 9.206 -15.082 -7.758 1.00 89.06 207 LYS A CA 1
ATOM 1702 C C . LYS A 1 207 ? 8.272 -13.879 -7.674 1.00 89.06 207 LYS A C 1
ATOM 1704 O O . LYS A 1 207 ? 8.734 -12.794 -7.339 1.00 89.06 207 LYS A O 1
ATOM 1709 N N . ILE A 1 208 ? 6.973 -14.082 -7.891 1.00 92.50 208 ILE A N 1
ATOM 1710 C CA . ILE A 1 208 ? 5.966 -13.015 -7.804 1.00 92.50 208 ILE A CA 1
ATOM 1711 C C . ILE A 1 208 ? 5.966 -12.381 -6.404 1.00 92.50 208 ILE A C 1
ATOM 1713 O O . ILE A 1 208 ? 6.031 -11.161 -6.289 1.00 92.50 208 ILE A O 1
ATOM 1717 N N . ASN A 1 209 ? 6.022 -13.177 -5.332 1.00 91.62 209 ASN A N 1
ATOM 1718 C CA . ASN A 1 209 ? 6.091 -12.650 -3.961 1.00 91.62 209 ASN A CA 1
ATOM 1719 C C . ASN A 1 209 ? 7.343 -11.790 -3.702 1.00 91.62 209 ASN A C 1
ATOM 1721 O O . ASN A 1 209 ? 7.314 -10.888 -2.866 1.00 91.62 209 ASN A O 1
ATOM 1725 N N . LYS A 1 210 ? 8.444 -12.003 -4.437 1.00 91.19 210 LYS A N 1
ATOM 1726 C CA . LYS A 1 210 ? 9.655 -11.170 -4.319 1.00 91.19 210 LYS A CA 1
ATOM 1727 C C . LYS A 1 210 ? 9.504 -9.776 -4.934 1.00 91.19 210 LYS A C 1
ATOM 1729 O O . LYS A 1 210 ? 10.344 -8.929 -4.628 1.00 91.19 210 LYS A O 1
ATOM 1734 N N . LEU A 1 211 ? 8.466 -9.514 -5.739 1.00 91.12 211 LEU A N 1
ATOM 1735 C CA . LEU A 1 211 ? 8.112 -8.149 -6.163 1.00 91.12 211 LEU A CA 1
ATOM 1736 C C . LEU A 1 211 ? 7.692 -7.278 -4.974 1.00 91.12 211 LEU A C 1
ATOM 1738 O O . LEU A 1 211 ? 7.785 -6.058 -5.048 1.00 91.12 211 LEU A O 1
ATOM 1742 N N . GLY A 1 212 ? 7.249 -7.896 -3.874 1.00 92.00 212 GLY A N 1
ATOM 1743 C CA . GLY A 1 212 ? 6.878 -7.180 -2.658 1.00 92.00 212 GLY A CA 1
ATOM 1744 C C . GLY A 1 212 ? 5.506 -6.512 -2.717 1.00 92.00 212 GLY A C 1
ATOM 1745 O O . GLY A 1 212 ? 5.239 -5.661 -1.883 1.00 92.00 212 GLY A O 1
ATOM 1746 N N . LEU A 1 213 ? 4.648 -6.888 -3.672 1.00 94.19 213 LEU A N 1
ATOM 1747 C CA . LEU A 1 213 ? 3.246 -6.449 -3.744 1.00 94.19 213 LEU A CA 1
ATOM 1748 C C . LEU A 1 213 ? 2.275 -7.461 -3.125 1.00 94.19 213 LEU A C 1
ATOM 1750 O O . LEU A 1 213 ? 1.202 -7.076 -2.671 1.00 94.19 213 LEU A O 1
ATOM 1754 N N . LEU A 1 214 ? 2.669 -8.735 -3.071 1.00 94.00 214 LEU A N 1
ATOM 1755 C CA . LEU A 1 214 ? 1.860 -9.846 -2.583 1.00 94.00 214 LEU A CA 1
ATOM 1756 C C . LEU A 1 214 ? 2.583 -10.567 -1.441 1.00 94.00 214 LEU A C 1
ATOM 1758 O O . LEU A 1 214 ? 3.798 -10.783 -1.494 1.00 94.00 214 LEU A O 1
ATOM 1762 N N . LYS A 1 215 ? 1.833 -10.945 -0.407 1.00 91.94 215 LYS A N 1
ATOM 1763 C CA . LYS A 1 215 ? 2.330 -11.625 0.789 1.00 91.94 215 LYS A CA 1
ATOM 1764 C C . LYS A 1 215 ? 1.513 -12.888 1.045 1.00 91.94 215 LYS A C 1
ATOM 1766 O O . LYS A 1 215 ? 0.290 -12.837 1.055 1.00 91.94 215 LYS A O 1
ATOM 1771 N N . ALA A 1 216 ? 2.195 -14.005 1.285 1.00 92.00 216 ALA A N 1
ATOM 1772 C CA . ALA A 1 216 ? 1.554 -15.250 1.699 1.00 92.00 216 ALA A CA 1
ATOM 1773 C C . ALA A 1 216 ? 1.115 -15.192 3.173 1.00 92.00 216 ALA A C 1
ATOM 1775 O O . ALA A 1 216 ? 1.839 -14.674 4.030 1.00 92.00 216 ALA A O 1
ATOM 1776 N N . GLU A 1 217 ? -0.050 -15.761 3.464 1.00 88.25 217 GLU A N 1
ATOM 1777 C CA . GLU A 1 217 ? -0.603 -15.895 4.807 1.00 88.25 217 GLU A CA 1
ATOM 1778 C C . GLU A 1 217 ? -0.315 -17.284 5.372 1.00 88.25 217 GLU A C 1
ATOM 1780 O O . GLU A 1 217 ? -0.842 -18.285 4.893 1.00 88.25 217 GLU A O 1
ATOM 1785 N N . GLY A 1 218 ? 0.509 -17.342 6.416 1.00 79.88 218 GLY A N 1
ATOM 1786 C CA . GLY A 1 218 ? 0.848 -18.582 7.110 1.00 79.88 218 GLY A CA 1
ATOM 1787 C C . GLY A 1 218 ? 2.315 -18.979 6.975 1.00 79.88 218 GLY A C 1
ATOM 1788 O O . GLY A 1 218 ? 3.120 -18.324 6.312 1.00 79.88 218 GLY A O 1
ATOM 1789 N N . THR A 1 219 ? 2.678 -20.052 7.673 1.00 75.19 219 THR A N 1
ATOM 1790 C CA . THR A 1 219 ? 4.034 -20.607 7.711 1.00 75.19 219 THR A CA 1
ATOM 1791 C C . THR A 1 219 ? 3.980 -22.127 7.578 1.00 75.19 219 THR A C 1
ATOM 1793 O O . THR A 1 219 ? 2.983 -22.756 7.915 1.00 75.19 219 THR A O 1
ATOM 1796 N N . GLY A 1 220 ? 5.064 -22.733 7.087 1.00 69.38 220 GLY A N 1
ATOM 1797 C CA . GLY A 1 220 ? 5.243 -24.190 7.106 1.00 69.38 220 GLY A CA 1
ATOM 1798 C C . GLY A 1 220 ? 4.683 -24.960 5.906 1.00 69.38 220 GLY A C 1
ATOM 1799 O O . GLY A 1 220 ? 5.051 -26.118 5.730 1.00 69.38 220 GLY A O 1
ATOM 1800 N N . GLU A 1 221 ? 3.884 -24.333 5.042 1.00 77.81 221 GLU A N 1
ATOM 1801 C CA . GLU A 1 221 ? 3.458 -24.911 3.761 1.00 77.81 221 GLU A CA 1
ATOM 1802 C C . GLU A 1 221 ? 4.175 -24.257 2.571 1.00 77.81 221 GLU A C 1
ATOM 1804 O O . GLU A 1 221 ? 4.732 -23.162 2.673 1.00 77.81 221 GLU A O 1
ATOM 1809 N N . SER A 1 222 ? 4.163 -24.933 1.417 1.00 87.12 222 SER A N 1
ATOM 1810 C CA . SER A 1 222 ? 4.611 -24.317 0.164 1.00 87.12 222 SER A CA 1
ATOM 1811 C C . SER A 1 222 ? 3.745 -23.098 -0.146 1.00 87.12 222 SER A C 1
ATOM 1813 O O . SER A 1 222 ? 2.521 -23.182 -0.068 1.00 87.12 222 SER A O 1
ATOM 1815 N N . ILE A 1 223 ? 4.379 -21.996 -0.557 1.00 89.31 223 ILE A N 1
ATOM 1816 C CA . ILE A 1 223 ? 3.717 -20.714 -0.833 1.00 89.31 223 ILE A CA 1
ATOM 1817 C C . ILE A 1 223 ? 2.500 -20.888 -1.749 1.00 89.31 223 ILE A C 1
ATOM 1819 O O . ILE A 1 223 ? 1.466 -20.297 -1.487 1.00 89.31 223 ILE A O 1
ATOM 1823 N N . ILE A 1 224 ? 2.562 -21.752 -2.766 1.00 91.62 224 ILE A N 1
ATOM 1824 C CA . ILE A 1 224 ? 1.444 -21.978 -3.702 1.00 91.62 224 ILE A CA 1
ATOM 1825 C C . ILE A 1 224 ? 0.168 -22.542 -3.049 1.00 91.62 224 ILE A C 1
ATOM 1827 O O . ILE A 1 224 ? -0.907 -22.486 -3.642 1.00 91.62 224 ILE A O 1
ATOM 1831 N N . ASN A 1 225 ? 0.275 -23.118 -1.852 1.00 92.69 225 ASN A N 1
ATOM 1832 C CA . ASN A 1 225 ? -0.858 -23.651 -1.095 1.00 92.69 225 ASN A CA 1
ATOM 1833 C C . ASN A 1 225 ? -1.416 -22.651 -0.078 1.00 92.69 225 ASN A C 1
ATOM 1835 O O . ASN A 1 225 ? -2.479 -22.897 0.482 1.00 92.69 225 ASN A O 1
ATOM 1839 N N . LEU A 1 226 ? -0.738 -21.522 0.127 1.00 92.75 226 LEU A N 1
ATOM 1840 C CA . LEU A 1 226 ? -1.165 -20.488 1.056 1.00 92.75 226 LEU A CA 1
ATOM 1841 C C . LEU A 1 226 ? -2.089 -19.487 0.365 1.00 92.75 226 LEU A C 1
ATOM 1843 O O . LEU A 1 226 ? -1.934 -19.164 -0.818 1.00 92.75 226 LEU A O 1
ATOM 1847 N N . ASN A 1 227 ? -3.046 -18.958 1.123 1.00 92.69 227 ASN A N 1
ATOM 1848 C CA . ASN A 1 227 ? -3.740 -17.749 0.703 1.00 92.69 227 ASN A CA 1
ATOM 1849 C C . ASN A 1 227 ? -2.769 -16.569 0.745 1.00 92.69 227 ASN A C 1
ATOM 1851 O O . ASN A 1 227 ? -1.716 -16.626 1.383 1.00 92.69 227 ASN A O 1
ATOM 1855 N N . HIS A 1 228 ? -3.102 -15.518 0.016 1.00 93.50 228 HIS A N 1
ATOM 1856 C CA . HIS A 1 228 ? -2.280 -14.331 -0.087 1.00 93.50 228 HIS A CA 1
ATOM 1857 C C . HIS A 1 228 ? -3.118 -13.074 0.102 1.00 93.50 228 HIS A C 1
ATOM 1859 O O . HIS A 1 228 ? -4.325 -13.049 -0.147 1.00 93.50 228 HIS A O 1
ATOM 1865 N N . GLN A 1 229 ? -2.431 -12.010 0.487 1.00 91.94 229 GLN A N 1
ATOM 1866 C CA . GLN A 1 229 ? -2.969 -10.662 0.529 1.00 91.94 229 GLN A CA 1
ATOM 1867 C C . GLN A 1 229 ? -1.984 -9.697 -0.116 1.00 91.94 229 GLN A C 1
ATOM 1869 O O . GLN A 1 229 ? -0.764 -9.890 -0.058 1.00 91.94 229 GLN A O 1
ATOM 1874 N N . PHE A 1 230 ? -2.515 -8.643 -0.726 1.00 93.50 230 PHE A N 1
ATOM 1875 C CA . PHE A 1 230 ? -1.695 -7.509 -1.123 1.00 93.50 230 PHE A CA 1
ATOM 1876 C C . PHE A 1 230 ? -1.139 -6.807 0.116 1.00 93.50 230 PHE A C 1
ATOM 1878 O O . PHE A 1 230 ? -1.723 -6.864 1.198 1.00 93.50 230 PHE A O 1
ATOM 1885 N N . ILE A 1 231 ? 0.004 -6.138 -0.034 1.00 90.56 231 ILE A N 1
ATOM 1886 C CA . ILE A 1 231 ? 0.676 -5.444 1.079 1.00 90.56 231 ILE A CA 1
ATOM 1887 C C . ILE A 1 231 ? -0.207 -4.410 1.786 1.00 90.56 231 ILE A C 1
ATOM 1889 O O . ILE A 1 231 ? 0.013 -4.117 2.960 1.00 90.56 231 ILE A O 1
ATOM 1893 N N . HIS A 1 232 ? -1.186 -3.859 1.071 1.00 89.44 232 HIS A N 1
ATOM 1894 C CA . HIS A 1 232 ? -2.240 -3.021 1.610 1.00 89.44 232 HIS A CA 1
ATOM 1895 C C . HIS A 1 232 ? -3.439 -3.055 0.659 1.00 89.44 232 HIS A C 1
ATOM 1897 O O . HIS A 1 232 ? -3.264 -3.169 -0.548 1.00 89.44 232 HIS A O 1
ATOM 1903 N N . LEU A 1 233 ? -4.649 -2.873 1.190 1.00 84.56 233 LEU A N 1
ATOM 1904 C CA . LEU A 1 233 ? -5.916 -2.955 0.446 1.00 84.56 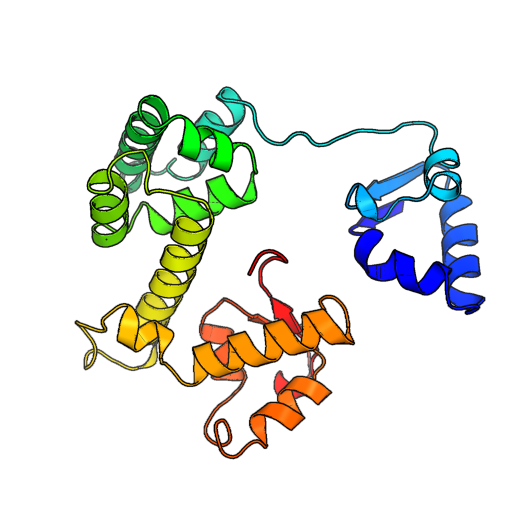233 LEU A CA 1
ATOM 1905 C C . LEU A 1 233 ? -6.128 -1.882 -0.636 1.00 84.56 233 LEU A C 1
ATOM 1907 O O . LEU A 1 233 ? -7.199 -1.823 -1.232 1.00 84.56 233 LEU A O 1
ATOM 1911 N N . THR A 1 234 ? -5.182 -0.964 -0.801 1.00 86.81 234 THR A N 1
ATOM 1912 C CA . THR A 1 234 ? -5.218 0.082 -1.832 1.00 86.81 234 THR A CA 1
ATOM 1913 C C . THR A 1 234 ? -4.371 -0.265 -3.056 1.00 86.81 234 THR A C 1
ATOM 1915 O O . THR A 1 234 ? -4.459 0.460 -4.044 1.00 86.81 234 THR A O 1
ATOM 1918 N N . PHE A 1 235 ? -3.566 -1.333 -2.983 1.00 86.50 235 PHE A N 1
ATOM 1919 C CA . PHE A 1 235 ? -2.871 -1.946 -4.119 1.00 86.50 235 PHE A CA 1
ATOM 1920 C C . PHE A 1 235 ? -3.748 -3.026 -4.745 1.00 86.50 235 PHE A C 1
ATOM 1922 O O . PHE A 1 235 ? -3.694 -3.143 -5.987 1.00 86.50 235 PHE A O 1
#

pLDDT: mean 87.96, std 9.51, range [49.53, 97.69]